Protein AF-A0AAU9EJI3-F1 (afdb_monomer_lite)

Radius of gyration: 21.66 Å; chains: 1; bounding box: 53×46×61 Å

Structure (mmCIF, N/CA/C/O backbone):
data_AF-A0AAU9EJI3-F1
#
_entry.id   AF-A0AAU9EJI3-F1
#
loop_
_atom_site.group_PDB
_atom_site.id
_atom_site.type_symbol
_atom_site.label_atom_id
_atom_site.label_alt_id
_atom_site.label_comp_id
_atom_site.label_asym_id
_atom_site.label_entity_id
_atom_site.label_seq_id
_atom_site.pdbx_PDB_ins_code
_atom_site.Cartn_x
_atom_site.Cartn_y
_atom_site.Cartn_z
_atom_site.occupancy
_atom_site.B_iso_or_equiv
_atom_site.auth_seq_id
_atom_site.auth_comp_id
_atom_site.auth_asym_id
_atom_site.auth_atom_id
_atom_site.pdbx_PDB_model_num
ATOM 1 N N . MET A 1 1 ? 7.974 13.570 -10.850 1.00 48.44 1 MET A N 1
ATOM 2 C CA . MET A 1 1 ? 7.654 12.633 -9.758 1.00 48.44 1 MET A CA 1
ATOM 3 C C . MET A 1 1 ? 8.125 13.220 -8.454 1.00 48.44 1 MET A C 1
ATOM 5 O O . MET A 1 1 ? 9.286 13.602 -8.342 1.00 48.44 1 MET A O 1
ATOM 9 N N . VAL A 1 2 ? 7.186 13.318 -7.530 1.00 43.88 2 VAL A N 1
ATOM 10 C CA . VAL A 1 2 ? 7.337 13.862 -6.188 1.00 43.88 2 VAL A CA 1
ATOM 11 C C . VAL A 1 2 ? 7.782 12.756 -5.226 1.00 43.88 2 VAL A C 1
ATOM 13 O O . VAL A 1 2 ? 7.200 11.675 -5.227 1.00 43.88 2 VAL A O 1
ATOM 16 N N . ASP A 1 3 ? 8.784 13.021 -4.388 1.00 51.22 3 ASP A N 1
ATOM 17 C CA . ASP A 1 3 ? 9.096 12.172 -3.235 1.00 51.22 3 ASP A CA 1
ATOM 18 C C . ASP A 1 3 ? 8.279 12.654 -2.029 1.00 51.22 3 ASP A C 1
ATOM 20 O O . ASP A 1 3 ? 8.664 13.591 -1.336 1.00 51.22 3 ASP A O 1
ATOM 24 N N . TYR A 1 4 ? 7.126 12.029 -1.778 1.00 44.72 4 TYR A N 1
ATOM 25 C CA . TYR A 1 4 ? 6.253 12.406 -0.658 1.00 44.72 4 TYR A CA 1
ATOM 26 C C . TYR A 1 4 ? 6.860 12.098 0.720 1.00 44.72 4 TYR A C 1
ATOM 28 O O . TYR A 1 4 ? 6.296 12.509 1.733 1.00 44.72 4 TYR A O 1
ATOM 36 N N . SER A 1 5 ? 7.983 11.374 0.781 1.00 44.72 5 SER A N 1
ATOM 37 C CA . SER A 1 5 ? 8.722 11.143 2.024 1.00 44.72 5 SER A CA 1
ATOM 38 C C . SER A 1 5 ? 9.761 12.232 2.315 1.00 44.72 5 SER A C 1
ATOM 40 O O . SER A 1 5 ? 10.228 12.330 3.451 1.00 44.72 5 SER A O 1
ATOM 42 N N . ASP A 1 6 ? 10.078 13.082 1.330 1.00 52.75 6 ASP A N 1
ATOM 43 C CA . ASP A 1 6 ? 10.973 14.224 1.496 1.00 52.75 6 ASP A CA 1
ATOM 44 C C . ASP A 1 6 ? 10.316 15.284 2.405 1.00 52.75 6 ASP A C 1
ATOM 46 O O . ASP A 1 6 ? 9.239 15.799 2.089 1.00 52.75 6 ASP A O 1
ATOM 50 N N . PRO A 1 7 ? 10.935 15.650 3.543 1.00 51.25 7 PRO A N 1
ATOM 51 C CA . PRO A 1 7 ? 10.383 16.652 4.446 1.00 51.25 7 PRO A CA 1
ATOM 52 C C . PRO A 1 7 ? 10.334 18.069 3.869 1.00 51.25 7 PRO A C 1
ATOM 54 O O . PRO A 1 7 ? 9.623 18.911 4.417 1.00 51.25 7 PRO A O 1
ATOM 57 N N . SER A 1 8 ? 11.055 18.337 2.778 1.00 51.62 8 SER A N 1
ATOM 58 C CA . SER A 1 8 ? 11.004 19.608 2.053 1.00 51.62 8 SER A CA 1
ATOM 59 C C . SER A 1 8 ? 9.858 19.688 1.039 1.00 51.62 8 SER A C 1
ATOM 61 O O . SER A 1 8 ? 9.579 20.771 0.519 1.00 51.62 8 SER A O 1
ATOM 63 N N . PHE A 1 9 ? 9.173 18.573 0.766 1.00 46.47 9 PHE A N 1
ATOM 64 C CA . PHE A 1 9 ? 8.092 18.547 -0.204 1.00 46.47 9 PHE A CA 1
ATOM 65 C C . PHE A 1 9 ? 6.839 19.259 0.332 1.00 46.47 9 PHE A C 1
ATOM 67 O O . PHE A 1 9 ? 6.176 18.786 1.260 1.00 46.47 9 PHE A O 1
ATOM 74 N N . SER A 1 10 ? 6.486 20.391 -0.283 1.00 47.34 10 SER A N 1
ATOM 75 C CA . SER A 1 10 ? 5.190 21.043 -0.103 1.00 47.34 10 SER A CA 1
ATOM 76 C C . SER A 1 10 ? 4.224 20.535 -1.166 1.00 47.34 10 SER A C 1
ATOM 78 O O . SER A 1 10 ? 4.523 20.568 -2.357 1.00 47.34 10 SER A O 1
ATOM 80 N N . VAL A 1 11 ? 3.056 20.043 -0.751 1.00 47.16 11 VAL A N 1
ATOM 81 C CA . VAL A 1 11 ? 2.042 19.606 -1.712 1.00 47.16 11 VAL A CA 1
ATOM 82 C C . VAL A 1 11 ? 1.375 20.856 -2.297 1.00 47.16 11 VAL A C 1
ATOM 84 O O . VAL A 1 11 ? 0.726 21.580 -1.539 1.00 47.16 11 VAL A O 1
ATOM 87 N N . PRO A 1 12 ? 1.478 21.141 -3.610 1.00 45.78 12 PRO A N 1
ATOM 88 C CA . PRO A 1 12 ? 0.739 22.229 -4.237 1.00 45.78 12 PRO A CA 1
ATOM 89 C C . PRO A 1 12 ? -0.677 21.732 -4.532 1.00 45.78 12 PRO A C 1
ATOM 91 O O . PRO A 1 12 ? -1.114 21.649 -5.676 1.00 45.78 12 PRO A O 1
ATOM 94 N N . LEU A 1 13 ? -1.389 21.317 -3.491 1.00 47.94 13 LEU A N 1
ATOM 95 C CA . LEU A 1 13 ? -2.809 21.068 -3.603 1.00 47.94 13 LEU A CA 1
ATOM 96 C C . LEU A 1 13 ? -3.481 22.425 -3.447 1.00 47.94 13 LEU A C 1
ATOM 98 O O . LEU A 1 13 ? -3.330 23.079 -2.419 1.00 47.94 13 LEU A O 1
ATOM 102 N N . ALA A 1 14 ? -4.243 22.845 -4.453 1.00 44.41 14 ALA A N 1
ATOM 103 C CA . ALA A 1 14 ? -5.209 23.937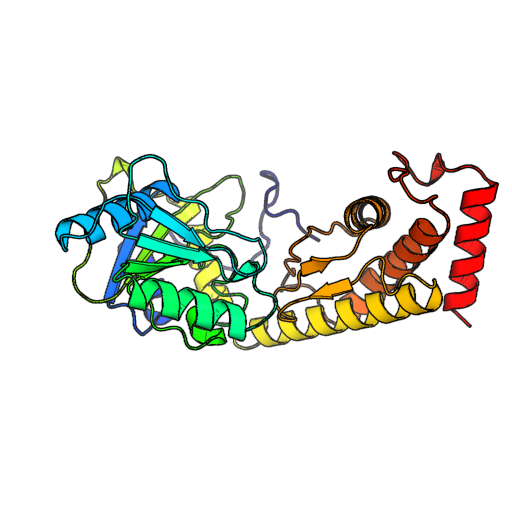 -4.336 1.00 44.41 14 ALA A CA 1
ATOM 104 C C . ALA A 1 14 ? -6.384 23.530 -3.414 1.00 44.41 14 ALA A C 1
ATOM 106 O O . ALA A 1 14 ? -7.551 23.728 -3.735 1.00 44.41 14 ALA A O 1
ATOM 107 N N . VAL A 1 15 ? -6.070 22.885 -2.292 1.00 50.88 15 VAL A N 1
ATOM 108 C CA . VAL A 1 15 ? -6.993 22.378 -1.290 1.00 50.88 15 VAL A CA 1
ATOM 109 C C . VAL A 1 15 ? -6.753 23.229 -0.059 1.00 50.88 15 VAL A C 1
ATOM 111 O O . VAL A 1 15 ? -5.650 23.255 0.487 1.00 50.88 15 VAL A O 1
ATOM 114 N N . ALA A 1 16 ? -7.775 23.973 0.351 1.00 53.06 16 ALA A N 1
ATOM 115 C CA . ALA A 1 16 ? -7.736 24.669 1.622 1.00 53.06 16 ALA A CA 1
ATOM 116 C C . ALA A 1 16 ? -7.624 23.616 2.731 1.00 53.06 16 ALA A C 1
ATOM 118 O O . ALA A 1 16 ? -8.508 22.778 2.903 1.00 53.06 16 ALA A O 1
ATOM 119 N N . VAL A 1 17 ? -6.501 23.625 3.445 1.00 57.34 17 VAL A N 1
ATOM 120 C CA . VAL A 1 17 ? -6.293 22.740 4.587 1.00 57.34 17 VAL A CA 1
ATOM 121 C C . VAL A 1 17 ? -6.966 23.386 5.791 1.00 57.34 17 VAL A C 1
ATOM 123 O O . VAL A 1 17 ? -6.583 24.475 6.216 1.00 57.34 17 VAL A O 1
ATOM 126 N N . HIS A 1 18 ? -8.000 22.732 6.311 1.00 64.44 18 HIS A N 1
ATOM 127 C CA . HIS A 1 18 ? -8.723 23.194 7.489 1.00 64.44 18 HIS A CA 1
ATOM 128 C C . HIS A 1 18 ? -8.375 22.318 8.694 1.00 64.44 18 HIS A C 1
ATOM 130 O O . HIS A 1 18 ? -8.307 21.092 8.539 1.00 64.44 18 HIS A O 1
ATOM 136 N N . PRO A 1 19 ? -8.205 22.909 9.894 1.00 69.56 19 PRO A N 1
ATOM 137 C CA . PRO A 1 19 ? -8.028 22.143 11.117 1.00 69.56 19 PRO A CA 1
ATOM 138 C C . PRO A 1 19 ? -9.118 21.083 11.220 1.00 69.56 19 PRO A C 1
ATOM 140 O O . PRO A 1 19 ? -10.304 21.398 11.276 1.00 69.56 19 PRO A O 1
ATOM 143 N N . THR A 1 20 ? -8.705 19.820 11.204 1.00 82.00 20 THR A N 1
ATOM 144 C CA . THR A 1 20 ? -9.632 18.691 11.251 1.00 82.00 20 THR A CA 1
ATOM 145 C C . THR A 1 20 ? -9.531 18.058 12.629 1.00 82.00 20 THR A C 1
ATOM 147 O O . THR A 1 20 ? -8.488 17.507 13.001 1.00 82.00 20 THR A O 1
ATOM 150 N N . ASP A 1 21 ? -10.586 18.171 13.434 1.00 89.12 21 ASP A N 1
ATOM 151 C CA . ASP A 1 21 ? -10.658 17.452 14.704 1.00 89.12 21 ASP A CA 1
ATOM 152 C C . ASP A 1 21 ? -10.791 15.926 14.475 1.00 89.12 21 ASP A C 1
ATOM 154 O O . ASP A 1 21 ? -11.126 15.482 13.371 1.00 89.12 21 ASP A O 1
ATOM 158 N N . PRO A 1 22 ? -10.472 15.082 15.475 1.00 90.69 22 PRO A N 1
ATOM 159 C CA . PRO A 1 22 ? -10.543 13.632 15.308 1.00 90.69 22 PRO A CA 1
ATOM 160 C C . PRO A 1 22 ? -11.940 13.103 14.943 1.00 90.69 22 PRO A C 1
ATOM 162 O O . PRO A 1 22 ? -12.028 12.098 14.240 1.00 90.69 22 PRO A O 1
ATOM 165 N N . ALA A 1 23 ? -13.016 13.752 15.398 1.00 92.25 23 ALA A N 1
ATOM 166 C CA . ALA A 1 23 ? -14.381 13.310 15.129 1.00 92.25 23 ALA A CA 1
ATOM 167 C C . ALA A 1 23 ? -14.764 13.571 13.666 1.00 92.25 23 ALA A C 1
ATOM 169 O O . ALA A 1 23 ? -15.238 12.660 12.990 1.00 92.25 23 ALA A O 1
ATOM 170 N N . ALA A 1 24 ? -14.452 14.757 13.141 1.00 92.50 24 ALA A N 1
ATOM 171 C CA . ALA A 1 24 ? -14.644 15.088 11.732 1.00 92.50 24 ALA A CA 1
ATOM 172 C C . ALA A 1 24 ? -13.849 14.142 10.812 1.00 92.50 24 ALA A C 1
ATOM 174 O O . ALA A 1 24 ? -14.383 13.622 9.830 1.00 92.50 24 ALA A O 1
ATOM 175 N N . LEU A 1 25 ? -12.590 13.840 11.161 1.00 94.00 25 LEU A N 1
ATOM 176 C CA . LEU A 1 25 ? -11.776 12.887 10.398 1.00 94.00 25 LEU A CA 1
ATOM 177 C C . LEU A 1 25 ? -12.375 11.469 10.424 1.00 94.00 25 LEU A C 1
ATOM 179 O O . LEU A 1 25 ? -12.377 10.774 9.405 1.00 94.00 25 LEU A O 1
ATOM 183 N N . ALA A 1 26 ? -12.900 11.042 11.575 1.00 95.44 26 ALA A N 1
ATOM 184 C CA . ALA A 1 26 ? -13.594 9.767 11.712 1.00 95.44 26 ALA A CA 1
ATOM 185 C C . ALA A 1 26 ? -14.859 9.701 10.842 1.00 95.44 26 ALA A C 1
ATOM 187 O O . ALA A 1 26 ? -15.060 8.708 10.143 1.00 95.44 26 ALA A O 1
ATOM 188 N N . GLU A 1 27 ? -15.681 10.752 10.829 1.00 94.25 27 GLU A N 1
ATOM 189 C CA . GLU A 1 27 ? -16.872 10.832 9.976 1.00 94.25 27 GLU A CA 1
ATOM 190 C C . GLU A 1 27 ? -16.517 10.784 8.486 1.00 94.25 27 GLU A C 1
ATOM 192 O O . GLU A 1 27 ? -17.146 10.050 7.719 1.00 94.25 27 GLU A O 1
ATOM 197 N N . HIS A 1 28 ? -15.470 11.502 8.066 1.00 92.12 28 HIS A N 1
ATOM 198 C CA . HIS A 1 28 ? -14.972 11.443 6.689 1.00 92.12 28 HIS A CA 1
ATOM 199 C C . HIS A 1 28 ? -14.588 10.013 6.294 1.00 92.12 28 HIS A C 1
ATOM 201 O O . HIS A 1 28 ? -14.956 9.552 5.211 1.00 92.12 28 HIS A O 1
ATOM 207 N N . PHE A 1 29 ? -13.900 9.289 7.182 1.00 95.00 29 PHE A N 1
ATOM 208 C CA . PHE A 1 29 ? -13.533 7.897 6.943 1.00 95.00 29 PHE A CA 1
ATOM 209 C C . PHE A 1 29 ? -14.763 6.980 6.852 1.00 95.00 29 PHE A C 1
ATOM 211 O O . PHE A 1 29 ? -14.858 6.178 5.923 1.00 95.00 29 PHE A O 1
ATOM 218 N N . LEU A 1 30 ? -15.728 7.114 7.769 1.00 95.06 30 LEU A N 1
ATOM 219 C CA . LEU A 1 30 ? -16.964 6.314 7.780 1.00 95.06 30 LEU A CA 1
ATOM 220 C C . LEU A 1 30 ? -17.807 6.509 6.514 1.00 95.06 30 LEU A C 1
ATOM 222 O O . LEU A 1 30 ? -18.400 5.553 6.016 1.00 95.06 30 LEU A O 1
ATOM 226 N N . ASN A 1 31 ? -17.818 7.720 5.954 1.00 92.19 31 ASN A N 1
ATOM 227 C CA . ASN A 1 31 ? -18.506 8.006 4.695 1.00 92.19 31 ASN A CA 1
ATOM 228 C C . ASN A 1 31 ? -17.898 7.258 3.493 1.00 92.19 31 ASN A C 1
ATOM 230 O O . ASN A 1 31 ? -18.603 7.006 2.516 1.00 92.19 31 ASN A O 1
ATOM 234 N N . LEU A 1 32 ? -16.612 6.894 3.554 1.00 90.19 32 LEU A N 1
ATOM 235 C CA . LEU A 1 32 ? -15.930 6.102 2.523 1.00 90.19 32 LEU A CA 1
ATOM 236 C C . LEU A 1 32 ? -15.991 4.592 2.814 1.00 90.19 32 LEU A C 1
ATOM 238 O O . LEU A 1 32 ? -16.283 3.805 1.913 1.00 90.19 32 LEU A O 1
ATOM 242 N N . TRP A 1 33 ? -15.774 4.178 4.066 1.00 92.94 33 TRP A N 1
ATOM 243 C CA . TRP A 1 33 ? -15.918 2.791 4.533 1.00 92.94 33 TRP A CA 1
ATOM 244 C C . TRP A 1 33 ? -17.308 2.558 5.135 1.00 92.94 33 TRP A C 1
ATOM 246 O O . TRP A 1 33 ? -17.458 2.315 6.329 1.00 92.94 33 TRP A O 1
ATOM 256 N N . THR A 1 34 ? -18.334 2.581 4.283 1.00 91.81 34 THR A N 1
ATOM 257 C CA . THR A 1 34 ? -19.762 2.604 4.669 1.00 91.81 34 THR A CA 1
ATOM 258 C C . THR A 1 34 ? -20.249 1.428 5.528 1.00 91.81 34 THR A C 1
ATOM 260 O O . THR A 1 34 ? -21.331 1.487 6.115 1.00 91.81 34 THR A O 1
ATOM 263 N N . TRP A 1 35 ? -19.479 0.342 5.613 1.00 94.62 35 TRP A N 1
ATOM 264 C CA . TRP A 1 35 ? -19.788 -0.805 6.467 1.00 94.62 35 TRP A CA 1
ATOM 265 C C . TRP A 1 35 ? -19.276 -0.645 7.907 1.00 94.62 35 TRP A C 1
ATOM 267 O O . TRP A 1 35 ? -19.821 -1.284 8.816 1.00 94.62 35 TRP A O 1
ATOM 277 N N . ALA A 1 36 ? -18.249 0.181 8.125 1.00 96.12 36 ALA A N 1
ATOM 278 C CA . ALA A 1 36 ? -17.705 0.453 9.447 1.00 96.12 36 ALA A CA 1
ATOM 279 C C . ALA A 1 36 ? -18.695 1.293 10.268 1.00 96.12 36 ALA A C 1
ATOM 281 O O . ALA A 1 36 ? -19.511 2.044 9.737 1.00 96.12 36 ALA A O 1
ATOM 282 N N . ARG A 1 37 ? -18.659 1.124 11.589 1.00 97.19 37 ARG A N 1
ATOM 283 C CA . ARG A 1 37 ? -19.586 1.761 12.541 1.00 97.19 37 ARG A CA 1
ATOM 284 C C . ARG A 1 37 ? -18.884 2.615 13.580 1.00 97.19 37 ARG A C 1
ATOM 286 O O . ARG A 1 37 ? -19.525 3.437 14.222 1.00 97.19 37 ARG A O 1
ATOM 293 N N . TRP A 1 38 ? -17.584 2.422 13.738 1.00 97.62 38 TRP A N 1
ATOM 294 C CA . TRP A 1 38 ? -16.748 3.176 14.653 1.00 97.62 38 TRP A CA 1
ATOM 295 C C . TRP A 1 38 ? -15.355 3.350 14.056 1.00 97.62 38 TRP A C 1
ATOM 297 O O . TRP A 1 38 ? -14.928 2.575 13.197 1.00 97.62 38 TRP A O 1
ATOM 307 N N . VAL A 1 39 ? -14.649 4.365 14.549 1.00 98.12 39 VAL A N 1
ATOM 308 C CA . VAL A 1 39 ? -13.277 4.706 14.172 1.00 98.12 39 VAL A CA 1
ATOM 309 C C . VAL A 1 39 ? -12.494 5.068 15.434 1.00 98.12 39 VAL A C 1
ATOM 311 O O . VAL A 1 39 ? -13.015 5.726 16.335 1.00 98.12 39 VAL A O 1
ATOM 314 N N . ARG A 1 40 ? -11.233 4.644 15.505 1.00 97.75 40 ARG A N 1
ATOM 315 C CA . ARG A 1 40 ? -10.256 5.053 16.518 1.00 97.75 40 ARG A CA 1
ATOM 316 C C . ARG A 1 40 ? -8.993 5.532 15.835 1.00 97.75 40 ARG A C 1
ATOM 318 O O . ARG A 1 40 ? -8.427 4.814 15.015 1.00 97.75 40 ARG A O 1
ATOM 325 N N . ILE A 1 41 ? -8.557 6.735 16.184 1.00 97.69 41 ILE A N 1
ATOM 326 C CA . ILE A 1 41 ? -7.454 7.417 15.511 1.00 97.69 41 ILE A CA 1
ATOM 327 C C . ILE A 1 41 ? -6.304 7.586 16.493 1.00 97.69 41 ILE A C 1
ATOM 329 O O . ILE A 1 41 ? -6.459 8.15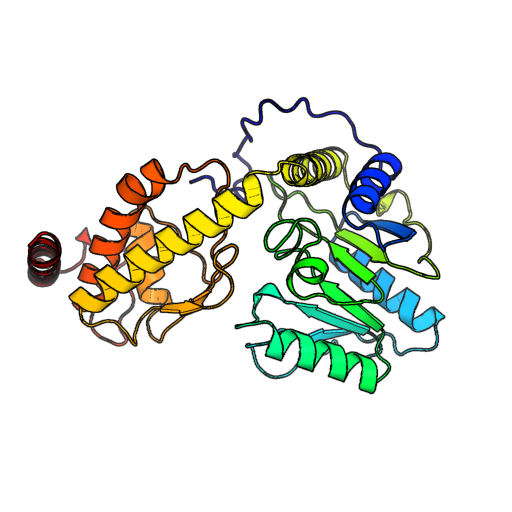9 17.565 1.00 97.69 41 ILE A O 1
ATOM 333 N N . TYR A 1 42 ? -5.134 7.104 16.106 1.00 97.88 42 TYR A N 1
ATOM 334 C CA . TYR A 1 42 ? -3.934 7.084 16.919 1.00 97.88 42 TYR A CA 1
ATOM 335 C C . TYR A 1 42 ? -2.798 7.838 16.226 1.00 97.88 42 TYR A C 1
ATOM 337 O O . TYR A 1 42 ? -2.697 7.870 15.000 1.00 97.88 42 TYR A O 1
ATOM 345 N N . ALA A 1 43 ? -1.892 8.404 17.016 1.00 96.62 43 ALA A N 1
ATOM 346 C CA . ALA A 1 43 ? -0.714 9.119 16.545 1.00 96.62 43 ALA A CA 1
ATOM 347 C C . ALA A 1 43 ? 0.248 8.214 15.767 1.00 96.62 43 ALA A C 1
ATOM 349 O O . ALA A 1 43 ? 0.983 8.684 14.900 1.00 96.62 43 ALA A O 1
ATOM 350 N N . LYS A 1 44 ? 0.278 6.915 16.093 1.00 96.19 44 LYS A N 1
ATOM 351 C CA . LYS A 1 44 ? 1.198 5.951 15.484 1.00 96.19 44 LYS A CA 1
ATOM 352 C C . LYS A 1 44 ? 0.465 4.689 15.014 1.00 96.19 44 LYS A C 1
ATOM 354 O O . LYS A 1 44 ? -0.306 4.128 15.794 1.00 96.19 44 LYS A O 1
ATOM 359 N N . PRO A 1 45 ? 0.785 4.150 13.822 1.00 96.12 45 PRO A N 1
ATOM 360 C CA . PRO A 1 45 ? 0.182 2.913 13.312 1.00 96.12 45 PRO A CA 1
ATOM 361 C C . PRO A 1 45 ? 0.228 1.714 14.279 1.00 96.12 45 PRO A C 1
ATOM 363 O O . PRO A 1 45 ? -0.801 1.061 14.461 1.00 96.12 45 PRO A O 1
ATOM 366 N N . PRO A 1 46 ? 1.333 1.448 15.013 1.00 96.12 46 PRO A N 1
ATOM 367 C CA . PRO A 1 46 ? 1.364 0.350 15.982 1.00 96.12 46 PRO A CA 1
ATOM 368 C C . PRO A 1 46 ? 0.333 0.465 17.115 1.00 96.12 46 PRO A C 1
ATOM 370 O O . PRO A 1 46 ? -0.064 -0.548 17.684 1.00 96.12 46 PRO A O 1
ATOM 373 N N . GLN A 1 47 ? -0.130 1.673 17.458 1.00 97.44 47 GLN A N 1
ATOM 374 C CA . GLN A 1 47 ? -1.165 1.854 18.482 1.00 97.44 47 GLN A CA 1
ATOM 375 C C . GLN A 1 47 ? -2.533 1.358 17.996 1.00 97.44 47 GLN A C 1
ATOM 377 O O . GLN A 1 47 ? -3.263 0.761 18.785 1.00 97.44 47 GLN A O 1
ATOM 382 N N . ALA A 1 48 ? -2.841 1.522 16.706 1.00 97.38 48 ALA A N 1
ATOM 383 C CA . ALA A 1 48 ? -4.045 0.967 16.090 1.00 97.38 48 ALA A CA 1
ATOM 384 C C . ALA A 1 48 ? -4.005 -0.573 16.057 1.00 97.38 48 ALA A C 1
ATOM 386 O O . ALA A 1 48 ? -4.991 -1.229 16.392 1.00 97.38 48 ALA A O 1
ATOM 387 N N . VAL A 1 49 ? -2.838 -1.166 15.771 1.00 96.56 49 VAL A N 1
ATOM 388 C CA . VAL A 1 49 ? -2.634 -2.627 15.854 1.00 96.56 49 VAL A CA 1
ATOM 389 C C . VAL A 1 49 ? -2.812 -3.133 17.291 1.00 96.56 49 VAL A C 1
ATOM 391 O O . VAL A 1 49 ? -3.489 -4.134 17.528 1.00 96.56 49 VAL A O 1
ATOM 394 N N . LEU A 1 50 ? -2.257 -2.423 18.280 1.00 96.00 50 LEU A N 1
ATOM 395 C CA . LEU A 1 50 ? -2.453 -2.749 19.697 1.00 96.00 50 LEU A CA 1
ATOM 396 C C . LEU A 1 50 ? -3.921 -2.628 20.123 1.00 96.00 50 LEU A C 1
ATOM 398 O O . LEU A 1 50 ? -4.376 -3.414 20.953 1.00 96.00 50 LEU A O 1
ATOM 402 N N . ALA A 1 51 ? -4.668 -1.673 19.568 1.00 97.31 51 ALA A N 1
ATOM 403 C CA . ALA A 1 51 ? -6.099 -1.550 19.813 1.00 97.31 51 ALA A CA 1
ATOM 404 C C . ALA A 1 51 ? -6.877 -2.753 19.261 1.00 97.31 51 ALA A C 1
ATOM 406 O O . ALA A 1 51 ? -7.713 -3.295 19.980 1.00 97.31 51 ALA A O 1
ATOM 407 N N . ALA A 1 52 ? -6.540 -3.237 18.060 1.00 97.00 52 ALA A N 1
ATOM 408 C CA . ALA A 1 52 ? -7.126 -4.457 17.501 1.00 97.00 52 ALA A CA 1
ATOM 409 C C . ALA A 1 52 ? -6.812 -5.692 18.365 1.00 97.00 52 ALA A C 1
ATOM 411 O O . ALA A 1 52 ? -7.708 -6.460 18.703 1.00 97.00 52 ALA A O 1
ATOM 412 N N . SER A 1 53 ? -5.560 -5.839 18.813 1.00 95.88 53 SER A N 1
ATOM 413 C CA . SER A 1 53 ? -5.144 -6.902 19.744 1.00 95.88 53 SER A CA 1
ATOM 414 C C . SER A 1 53 ? -5.928 -6.869 21.065 1.00 95.88 53 SER A C 1
ATOM 416 O O . SER A 1 53 ? -6.377 -7.905 21.561 1.00 95.88 53 SER A O 1
ATOM 418 N N . ARG A 1 54 ? -6.138 -5.678 21.640 1.00 95.69 54 ARG A N 1
ATOM 419 C CA . ARG A 1 54 ? -6.927 -5.503 22.871 1.00 95.69 54 ARG A CA 1
ATOM 420 C C . ARG A 1 54 ? -8.409 -5.791 22.656 1.00 95.69 54 ARG A C 1
ATOM 422 O O . ARG A 1 54 ? -9.014 -6.404 23.530 1.00 95.69 54 ARG A O 1
ATOM 429 N N . LEU A 1 55 ? -8.970 -5.384 21.517 1.00 96.44 55 LEU A N 1
ATOM 430 C CA . LEU A 1 55 ? -10.355 -5.673 21.151 1.00 96.44 55 LEU A CA 1
ATOM 431 C C . LEU A 1 55 ? -10.579 -7.183 20.998 1.00 96.44 55 LEU A C 1
ATOM 433 O O . LEU A 1 55 ? -11.493 -7.728 21.609 1.00 96.44 55 LEU A O 1
ATOM 437 N N . ALA A 1 56 ? -9.689 -7.879 20.288 1.00 95.44 56 ALA A N 1
ATOM 438 C CA . ALA A 1 56 ? -9.731 -9.335 20.176 1.00 95.44 56 ALA A CA 1
ATOM 439 C C . ALA A 1 56 ? -9.657 -10.019 21.554 1.00 95.44 56 ALA A C 1
ATOM 441 O O . ALA A 1 56 ? -10.419 -10.943 21.832 1.00 95.44 56 ALA A O 1
ATOM 442 N N . ALA A 1 57 ? -8.804 -9.520 22.455 1.00 95.00 57 ALA A N 1
ATOM 443 C CA . ALA A 1 57 ? -8.713 -10.032 23.821 1.00 95.00 57 ALA A CA 1
ATOM 444 C C . ALA A 1 57 ? -9.978 -9.803 24.654 1.00 95.00 57 ALA A C 1
ATOM 446 O O . ALA A 1 57 ? -10.368 -10.686 25.415 1.00 95.00 57 ALA A O 1
ATOM 447 N N . ALA A 1 58 ? -10.631 -8.648 24.506 1.00 95.25 58 ALA A N 1
ATOM 448 C CA . ALA A 1 58 ? -11.921 -8.379 25.144 1.00 95.25 58 ALA A CA 1
ATOM 449 C C . ALA A 1 58 ? -13.015 -9.345 24.650 1.00 95.25 58 ALA A C 1
ATOM 451 O O . ALA A 1 58 ? -13.904 -9.708 25.412 1.00 95.25 58 ALA A O 1
ATOM 452 N N . GLN A 1 59 ? -12.886 -9.838 23.416 1.00 94.44 59 GLN A N 1
ATOM 453 C CA . GLN A 1 59 ? -13.745 -10.864 22.816 1.00 94.44 59 GLN A CA 1
ATOM 454 C C . GLN A 1 59 ? -13.296 -12.306 23.136 1.00 94.44 59 GLN A C 1
ATOM 456 O O . GLN A 1 59 ? -13.758 -13.257 22.506 1.00 94.44 59 GLN A O 1
ATOM 461 N N . GLY A 1 60 ? -12.370 -12.492 24.083 1.00 94.88 60 GLY A N 1
ATOM 462 C CA . GLY A 1 60 ? -11.890 -13.810 24.510 1.00 94.88 60 GLY A CA 1
ATOM 463 C C . GLY A 1 60 ? -10.885 -14.477 23.564 1.00 94.88 60 GLY A C 1
ATOM 464 O O . GLY A 1 60 ? -10.566 -15.651 23.752 1.00 94.88 60 GLY A O 1
ATOM 465 N N . LYS A 1 61 ? -10.366 -13.763 22.558 1.00 95.00 61 LYS A N 1
ATOM 466 C CA . LYS A 1 61 ? -9.337 -14.274 21.639 1.00 95.00 61 LYS A CA 1
ATOM 467 C C . LYS A 1 61 ? -7.923 -14.024 22.191 1.00 95.00 61 LYS A C 1
ATOM 469 O O . LYS A 1 61 ? -7.719 -13.121 23.006 1.00 95.00 61 LYS A O 1
ATOM 474 N N . PRO A 1 62 ? -6.901 -14.774 21.744 1.00 94.62 62 PRO A N 1
ATOM 475 C CA . PRO A 1 62 ? -5.514 -14.456 22.069 1.00 94.62 62 PRO A CA 1
ATOM 476 C C . PRO A 1 62 ? -5.086 -13.054 21.600 1.00 94.62 62 PRO A C 1
ATOM 478 O O . PRO A 1 62 ? -5.598 -12.513 20.624 1.00 94.62 62 PRO A O 1
ATOM 481 N N . LYS A 1 63 ? -4.092 -12.466 22.274 1.00 91.75 63 LYS A N 1
ATOM 482 C CA . LYS A 1 63 ? -3.581 -11.116 21.956 1.00 91.75 63 LYS A CA 1
ATOM 483 C C . LYS A 1 63 ? -2.601 -11.085 20.784 1.00 91.75 63 LYS A C 1
ATOM 485 O O . LYS A 1 63 ? -2.350 -10.008 20.242 1.00 91.75 63 LYS A O 1
ATOM 490 N N . ALA A 1 64 ? -1.998 -12.221 20.437 1.00 93.62 64 ALA A N 1
ATOM 491 C CA . ALA A 1 64 ? -0.961 -12.270 19.417 1.00 93.62 64 ALA A CA 1
ATOM 492 C C . ALA A 1 64 ? -1.536 -11.945 18.029 1.00 93.62 64 ALA A C 1
ATOM 494 O O . ALA A 1 64 ? -2.643 -12.360 17.677 1.00 93.62 64 ALA A O 1
ATOM 495 N N . VAL A 1 65 ? -0.762 -11.183 17.257 1.00 94.50 65 VAL A N 1
ATOM 496 C CA . VAL A 1 65 ? -1.102 -10.752 15.899 1.00 94.50 65 VAL A CA 1
ATOM 497 C C . VAL A 1 65 ? -0.294 -11.575 14.904 1.00 94.50 65 VAL A C 1
ATOM 499 O O . VAL A 1 65 ? 0.928 -11.671 15.044 1.00 94.50 65 VAL A O 1
ATOM 502 N N . SER A 1 66 ? -0.968 -12.132 13.901 1.00 93.94 66 SER A N 1
ATOM 503 C CA . SER A 1 66 ? -0.354 -12.773 12.742 1.00 93.94 66 SER A CA 1
ATOM 504 C C . SER A 1 66 ? -0.474 -11.866 11.523 1.00 93.94 66 SER A C 1
ATOM 506 O O . SER A 1 66 ? -1.580 -11.500 11.133 1.00 93.94 66 SER A O 1
ATOM 508 N N . TRP A 1 67 ? 0.659 -11.486 10.941 1.00 93.12 67 TRP A N 1
ATOM 509 C CA . TRP A 1 67 ? 0.727 -10.722 9.701 1.00 93.12 67 TRP A CA 1
ATOM 510 C C . TRP A 1 67 ? 0.711 -11.681 8.517 1.00 93.12 67 TRP A C 1
ATOM 512 O O . TRP A 1 67 ? 1.604 -12.517 8.367 1.00 93.12 67 TRP A O 1
ATOM 522 N N . MET A 1 68 ? -0.309 -11.551 7.679 1.00 91.31 68 MET A N 1
ATOM 523 C CA . MET A 1 68 ? -0.537 -12.389 6.510 1.00 91.31 68 MET A CA 1
ATOM 524 C C . MET A 1 68 ? -0.368 -11.526 5.266 1.00 91.31 68 MET A C 1
ATOM 526 O O . MET A 1 68 ? -1.174 -10.634 5.021 1.00 91.31 68 MET A O 1
ATOM 530 N N . ALA A 1 69 ? 0.681 -11.775 4.491 1.00 87.06 69 ALA A N 1
ATOM 531 C CA . ALA A 1 69 ? 0.906 -11.133 3.202 1.00 87.06 69 ALA A CA 1
ATOM 532 C C . ALA A 1 69 ? 0.810 -12.217 2.115 1.00 87.06 69 ALA A C 1
ATOM 534 O O . ALA A 1 69 ? 1.735 -13.023 1.972 1.00 87.06 69 ALA A O 1
ATOM 535 N N . PRO A 1 70 ? -0.323 -12.304 1.390 1.00 81.44 70 PRO A N 1
ATOM 536 C CA . PRO A 1 70 ? -0.456 -13.222 0.267 1.00 81.44 70 PRO A CA 1
ATOM 537 C C . PRO A 1 70 ? 0.669 -12.970 -0.746 1.00 81.44 70 PRO A C 1
ATOM 539 O O . PRO A 1 70 ? 1.066 -11.825 -0.952 1.00 81.44 70 PRO A O 1
ATOM 542 N N . GLY A 1 71 ? 1.232 -14.036 -1.310 1.00 75.31 71 GLY A N 1
ATOM 543 C CA . GLY A 1 71 ? 2.364 -13.958 -2.237 1.00 75.31 71 GLY A CA 1
ATOM 544 C C . GLY A 1 71 ? 3.766 -13.913 -1.606 1.00 75.31 71 GLY A C 1
ATOM 545 O O . GLY A 1 71 ? 4.743 -14.038 -2.342 1.00 75.31 71 GLY A O 1
ATOM 546 N N . THR A 1 72 ? 3.924 -13.784 -0.276 1.00 72.19 72 THR A N 1
ATOM 547 C CA . THR A 1 72 ? 5.262 -13.672 0.369 1.00 72.19 72 THR A CA 1
ATOM 548 C C . THR A 1 72 ? 5.658 -14.846 1.273 1.00 72.19 72 THR A C 1
ATOM 550 O O . THR A 1 72 ? 6.644 -14.753 2.004 1.00 72.19 72 THR A O 1
ATOM 553 N N . GLY A 1 73 ? 4.917 -15.956 1.241 1.00 71.06 73 GLY A N 1
ATOM 554 C CA . GLY A 1 73 ? 5.200 -17.154 2.042 1.00 71.06 73 GLY A CA 1
ATOM 555 C C . GLY A 1 73 ? 4.417 -17.225 3.358 1.00 71.06 73 GLY A C 1
ATOM 556 O O . GLY A 1 73 ? 3.289 -16.748 3.447 1.00 71.06 73 GLY A O 1
ATOM 557 N N . HIS A 1 74 ? 4.979 -17.892 4.372 1.00 73.44 74 HIS A N 1
ATOM 558 C CA . HIS A 1 74 ? 4.269 -18.166 5.627 1.00 73.44 74 HIS A CA 1
ATOM 559 C C . HIS A 1 74 ? 3.970 -16.893 6.444 1.00 73.44 74 HIS A C 1
ATOM 561 O O . HIS A 1 74 ? 4.815 -15.996 6.494 1.00 73.44 74 HIS A O 1
ATOM 567 N N . PRO A 1 75 ? 2.818 -16.831 7.148 1.00 77.44 75 PRO A N 1
ATOM 568 C CA . PRO A 1 75 ? 2.478 -15.703 8.009 1.00 77.44 75 PRO A CA 1
ATOM 569 C C . PRO A 1 75 ? 3.541 -15.413 9.073 1.00 77.44 75 PRO A C 1
ATOM 571 O O . PRO A 1 75 ? 4.051 -16.323 9.733 1.00 77.44 75 PRO A O 1
ATOM 574 N N . LEU A 1 76 ? 3.817 -14.128 9.302 1.00 77.44 76 LEU A N 1
ATOM 575 C CA . LEU A 1 76 ? 4.720 -13.675 10.354 1.00 77.44 76 LEU A CA 1
ATOM 576 C C . LEU A 1 76 ? 3.925 -13.403 11.632 1.00 77.44 76 LEU A C 1
ATOM 578 O O . LEU A 1 76 ? 3.190 -12.421 11.732 1.00 77.44 76 LEU A O 1
ATOM 582 N N . SER A 1 77 ? 4.085 -14.259 12.636 1.00 77.00 77 SER A N 1
ATOM 583 C CA . SER A 1 77 ? 3.388 -14.102 13.917 1.00 77.00 77 SER A CA 1
ATOM 584 C C . SER A 1 77 ? 4.228 -13.331 14.932 1.00 77.00 77 SER A C 1
ATOM 586 O O . SER A 1 77 ? 5.437 -13.529 15.039 1.00 77.00 77 SER A O 1
ATOM 588 N N . SER A 1 78 ? 3.577 -12.452 15.695 1.00 72.06 78 SER A N 1
ATOM 589 C CA . SER A 1 78 ? 4.212 -11.741 16.809 1.00 72.06 78 SER A CA 1
ATOM 590 C C . SER A 1 78 ? 4.704 -12.741 17.868 1.00 72.06 78 SER A C 1
ATOM 592 O O . SER A 1 78 ? 4.037 -13.756 18.089 1.00 72.06 78 SER A O 1
ATOM 594 N N . PRO A 1 79 ? 5.819 -12.469 18.572 1.00 60.53 79 PRO A N 1
ATOM 595 C CA . PRO A 1 79 ? 6.255 -13.305 19.689 1.00 60.53 79 PRO A CA 1
ATOM 596 C C . PRO A 1 79 ? 5.144 -13.423 20.748 1.00 60.53 79 PRO A C 1
ATOM 598 O O . PRO A 1 79 ? 4.564 -12.406 21.128 1.00 60.53 79 PRO A O 1
ATOM 601 N N . GLY A 1 80 ? 4.856 -14.634 21.247 1.00 57.19 80 GLY A N 1
ATOM 602 C CA . GLY A 1 80 ? 3.943 -14.813 22.391 1.00 57.19 80 GLY A CA 1
ATOM 603 C C . GLY A 1 80 ? 2.714 -15.720 22.219 1.00 57.19 80 GLY A C 1
ATOM 604 O O . GLY A 1 80 ? 1.782 -15.587 23.007 1.00 57.19 80 GLY A O 1
ATOM 605 N N . GLY A 1 81 ? 2.698 -16.657 21.264 1.00 71.38 81 GLY A N 1
ATOM 606 C CA . GLY A 1 81 ? 1.726 -17.766 21.237 1.00 71.38 81 GLY A CA 1
ATOM 607 C C . GLY A 1 81 ? 0.761 -17.763 20.047 1.00 71.38 81 GLY A C 1
ATOM 608 O O . GLY A 1 81 ? 1.016 -17.120 19.033 1.00 71.38 81 GLY A O 1
ATOM 609 N N . VAL A 1 82 ? -0.329 -18.531 20.166 1.00 87.94 82 VAL A N 1
ATOM 610 C CA . VAL A 1 82 ? -1.369 -18.693 19.130 1.00 87.94 82 VAL A CA 1
ATOM 611 C C . VAL A 1 82 ? -2.002 -17.329 18.813 1.00 87.94 82 VAL A C 1
ATOM 613 O O . VAL A 1 82 ? -2.383 -16.628 19.754 1.00 87.94 82 VAL A O 1
ATOM 616 N N . PRO A 1 83 ? -2.114 -16.918 17.536 1.00 93.12 83 PRO A N 1
ATOM 617 C CA . PRO A 1 83 ? -2.703 -15.632 17.184 1.00 93.12 83 PRO A CA 1
ATOM 618 C C . PRO A 1 83 ? -4.202 -15.591 17.496 1.00 93.12 83 PRO A C 1
ATOM 620 O O . PRO A 1 83 ? -4.889 -16.606 17.434 1.00 93.12 83 PRO A O 1
ATOM 623 N N . GLY A 1 84 ? -4.711 -14.403 17.823 1.00 95.62 84 GLY A N 1
ATOM 624 C CA . GLY A 1 84 ? -6.151 -14.114 17.859 1.00 95.62 84 GLY A CA 1
ATOM 625 C C . GLY A 1 84 ? -6.568 -13.030 16.867 1.00 95.62 84 GLY A C 1
ATOM 626 O O . GLY A 1 84 ? -7.762 -12.817 16.667 1.00 95.62 84 GLY A O 1
ATOM 627 N N . VAL A 1 85 ? -5.596 -12.382 16.219 1.00 97.00 85 VAL A N 1
ATOM 628 C CA . VAL A 1 85 ? -5.802 -11.379 15.169 1.00 97.00 85 VAL A CA 1
ATOM 629 C C . VAL A 1 85 ? -5.000 -11.779 13.937 1.00 97.00 85 VAL A C 1
ATOM 631 O O . VAL A 1 85 ? -3.800 -12.036 14.039 1.00 97.00 85 VAL A O 1
ATOM 634 N N . ALA A 1 86 ? -5.653 -11.788 12.782 1.00 96.75 86 ALA A N 1
ATOM 635 C CA . ALA A 1 86 ? -5.016 -11.864 11.477 1.00 96.75 86 ALA A CA 1
ATOM 636 C C . ALA A 1 86 ? -5.013 -10.466 10.855 1.00 96.75 86 ALA A C 1
ATOM 638 O O . ALA A 1 86 ? -6.081 -9.902 10.628 1.00 96.75 86 ALA A O 1
ATOM 639 N N . VAL A 1 87 ? -3.834 -9.908 10.586 1.00 96.94 87 VAL A N 1
ATOM 640 C CA . VAL A 1 87 ? -3.690 -8.666 9.819 1.00 96.94 87 VAL A CA 1
ATOM 641 C C . VAL A 1 87 ? -3.316 -9.027 8.388 1.00 96.94 87 VAL A C 1
ATOM 643 O O . VAL A 1 87 ? -2.197 -9.468 8.126 1.00 96.94 87 VAL A O 1
ATOM 646 N N . LEU A 1 88 ? -4.270 -8.869 7.475 1.00 96.56 88 LEU A N 1
ATOM 647 C CA . LEU A 1 88 ? -4.157 -9.239 6.070 1.00 96.56 88 LEU A CA 1
ATOM 648 C C . LEU A 1 88 ? -3.666 -8.054 5.229 1.00 96.56 88 LEU A C 1
ATOM 650 O O . LEU A 1 88 ? -4.365 -7.050 5.088 1.00 96.56 88 LEU A O 1
ATOM 654 N N . ARG A 1 89 ? -2.480 -8.198 4.637 1.00 94.44 89 ARG A N 1
ATOM 655 C CA . ARG A 1 89 ? -1.833 -7.229 3.746 1.00 94.44 89 ARG A CA 1
ATOM 656 C C . ARG A 1 89 ? -2.051 -7.589 2.285 1.00 94.44 89 ARG A C 1
ATOM 658 O O . ARG A 1 89 ? -1.332 -8.410 1.726 1.00 94.44 89 ARG A O 1
ATOM 665 N N . CYS A 1 90 ? -3.044 -6.969 1.662 1.00 93.75 90 CYS A N 1
ATOM 666 C CA . CYS A 1 90 ? -3.456 -7.319 0.301 1.00 93.75 90 CYS A CA 1
ATOM 667 C C . CYS A 1 90 ? -2.563 -6.716 -0.798 1.00 93.75 90 CYS A C 1
ATOM 669 O O . CYS A 1 90 ? -2.718 -7.074 -1.961 1.00 93.75 90 CYS A O 1
ATOM 671 N N . ASP A 1 91 ? -1.637 -5.816 -0.455 1.00 90.25 91 ASP A N 1
ATOM 672 C CA . ASP A 1 91 ? -0.743 -5.138 -1.403 1.00 90.25 91 ASP A CA 1
ATOM 673 C C . ASP A 1 91 ? 0.319 -6.059 -2.029 1.00 90.25 91 ASP A C 1
ATOM 675 O O . ASP A 1 91 ? 0.928 -5.701 -3.033 1.00 90.25 91 ASP A O 1
ATOM 679 N N . TRP A 1 92 ? 0.519 -7.252 -1.467 1.00 83.62 92 TRP A N 1
ATOM 680 C CA . TRP A 1 92 ? 1.458 -8.253 -1.985 1.00 83.62 92 TRP A CA 1
ATOM 681 C C . TRP A 1 92 ? 0.804 -9.345 -2.833 1.00 83.62 92 TRP A C 1
ATOM 683 O O . TRP A 1 92 ? 1.512 -10.101 -3.501 1.00 83.62 92 TRP A O 1
ATOM 693 N N . ALA A 1 93 ? -0.528 -9.404 -2.846 1.00 85.44 93 ALA A N 1
ATOM 694 C CA . ALA A 1 93 ? -1.257 -10.454 -3.533 1.00 85.44 93 ALA A CA 1
ATOM 695 C C . ALA A 1 93 ? -1.120 -10.332 -5.056 1.00 85.44 93 ALA A C 1
ATOM 697 O O . ALA A 1 93 ? -1.336 -9.262 -5.629 1.00 85.44 93 ALA A O 1
ATOM 698 N N . ALA A 1 94 ? -0.830 -11.450 -5.727 1.00 81.25 94 ALA A N 1
ATOM 699 C CA . ALA A 1 94 ? -0.816 -11.499 -7.190 1.00 81.25 94 ALA A CA 1
ATOM 700 C C . ALA A 1 94 ? -2.227 -11.348 -7.794 1.00 81.25 94 ALA A C 1
ATOM 702 O O . ALA A 1 94 ? -2.375 -10.891 -8.928 1.00 81.25 94 ALA A O 1
ATOM 703 N N . GLY A 1 95 ? -3.265 -11.703 -7.031 1.00 86.62 95 GLY A N 1
ATOM 704 C CA .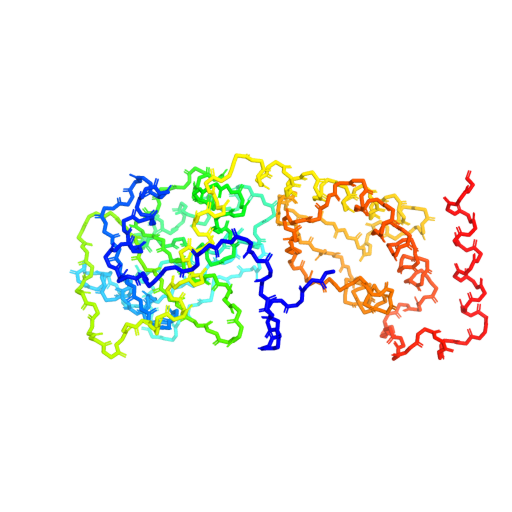 GLY A 1 95 ? -4.661 -11.619 -7.442 1.00 86.62 95 GLY A CA 1
ATOM 705 C C . GLY A 1 95 ? -5.641 -11.949 -6.308 1.00 86.62 95 GLY A C 1
ATOM 706 O O . GLY A 1 95 ? -5.219 -12.218 -5.181 1.00 86.62 95 GLY A O 1
ATOM 707 N N . PRO A 1 96 ? -6.956 -11.940 -6.593 1.00 91.62 96 PRO A N 1
ATOM 708 C CA . PRO A 1 96 ? -8.003 -12.092 -5.580 1.00 91.62 96 PRO A CA 1
ATOM 709 C C . PRO A 1 96 ? -8.020 -13.468 -4.899 1.00 91.62 96 PRO A C 1
ATOM 711 O O . PRO A 1 96 ? -8.347 -13.547 -3.719 1.00 91.62 96 PRO A O 1
ATOM 714 N N . GLU A 1 97 ? -7.633 -14.537 -5.601 1.00 91.62 97 GLU A N 1
ATOM 715 C CA . GLU A 1 97 ? -7.698 -15.913 -5.085 1.00 91.62 97 GLU A CA 1
ATOM 716 C C . GLU A 1 97 ? -6.889 -16.094 -3.793 1.00 91.62 97 GLU A C 1
ATOM 718 O O . GLU A 1 97 ? -7.408 -16.590 -2.792 1.00 91.62 97 GLU A O 1
ATOM 723 N N . GLU A 1 98 ? -5.639 -15.623 -3.767 1.00 89.06 98 GLU A N 1
ATOM 724 C CA . GLU A 1 98 ? -4.791 -15.737 -2.578 1.00 89.06 98 GLU A CA 1
ATOM 725 C C . GLU A 1 98 ? -5.306 -14.874 -1.417 1.00 89.06 98 GLU A C 1
ATOM 727 O O . GLU A 1 98 ? -5.192 -15.260 -0.248 1.00 89.06 98 GLU A O 1
ATOM 732 N N . VAL A 1 99 ? -5.900 -13.715 -1.721 1.00 93.94 99 VAL A N 1
ATOM 733 C CA . VAL A 1 99 ? -6.524 -12.843 -0.717 1.00 93.94 99 VAL A CA 1
ATOM 734 C C . VAL A 1 99 ? -7.712 -13.556 -0.074 1.00 93.94 99 VAL A C 1
ATOM 736 O O . VAL A 1 99 ? -7.807 -13.613 1.155 1.00 93.94 99 VAL A O 1
ATOM 739 N N . HIS A 1 100 ? -8.595 -14.143 -0.887 1.00 95.25 100 HIS A N 1
ATOM 740 C CA . HIS A 1 100 ? -9.761 -14.894 -0.416 1.00 95.25 100 HIS A CA 1
ATOM 741 C C . HIS A 1 100 ? -9.367 -16.131 0.380 1.00 95.25 100 HIS A C 1
ATOM 743 O O . HIS A 1 100 ? -9.968 -16.394 1.423 1.00 95.25 100 HIS A O 1
ATOM 749 N N . PHE A 1 101 ? -8.338 -16.853 -0.065 1.00 92.81 101 PHE A N 1
ATOM 750 C CA . PHE A 1 101 ? -7.804 -18.005 0.652 1.00 92.81 101 PHE A CA 1
ATOM 751 C C . PHE A 1 101 ? -7.342 -17.621 2.066 1.00 92.81 101 PHE A C 1
ATOM 753 O O . PHE A 1 101 ? -7.798 -18.214 3.043 1.00 92.81 101 PHE A O 1
ATOM 760 N N . ASN A 1 102 ? -6.505 -16.584 2.198 1.00 93.12 102 ASN A N 1
ATOM 761 C CA . ASN A 1 102 ? -6.000 -16.144 3.503 1.00 93.12 102 ASN A CA 1
ATOM 762 C C . ASN A 1 102 ? -7.116 -15.592 4.407 1.00 93.12 102 ASN A C 1
ATOM 764 O O . ASN A 1 102 ? -7.142 -15.889 5.602 1.00 93.12 102 ASN A O 1
ATOM 768 N N . ALA A 1 103 ? -8.064 -14.832 3.847 1.00 95.12 103 ALA A N 1
ATOM 769 C CA . ALA A 1 103 ? -9.221 -14.341 4.595 1.00 95.12 103 ALA A CA 1
ATOM 770 C C . ALA A 1 103 ? -10.093 -15.496 5.126 1.00 95.12 103 ALA A C 1
ATOM 772 O O . ALA A 1 103 ? -10.491 -15.485 6.292 1.00 95.12 103 ALA A O 1
ATOM 773 N N . THR A 1 104 ? -10.339 -16.515 4.296 1.00 94.94 104 THR A N 1
ATOM 774 C CA . THR A 1 104 ? -11.100 -17.717 4.675 1.00 94.94 104 THR A CA 1
ATOM 775 C C . THR A 1 104 ? -10.371 -18.517 5.751 1.00 94.94 104 THR A C 1
ATOM 777 O O . THR A 1 104 ? -10.984 -18.964 6.719 1.00 94.94 104 THR A O 1
ATOM 780 N N . GLU A 1 105 ? -9.053 -18.669 5.627 1.00 92.25 105 GLU A N 1
ATOM 781 C CA . GLU A 1 105 ? -8.254 -19.409 6.600 1.00 92.25 105 GLU A CA 1
ATOM 782 C C . GLU A 1 105 ? -8.221 -18.706 7.965 1.00 92.25 105 GLU A C 1
ATOM 784 O O . GLU A 1 105 ? -8.379 -19.358 8.999 1.00 92.25 105 GLU A O 1
ATOM 789 N N . ALA A 1 106 ? -8.128 -17.372 7.987 1.00 93.88 106 ALA A N 1
ATOM 790 C CA . ALA A 1 106 ? -8.249 -16.593 9.217 1.00 93.88 106 ALA A CA 1
ATOM 791 C C . ALA A 1 106 ? -9.612 -16.805 9.904 1.00 93.88 106 ALA A C 1
ATOM 793 O O . ALA A 1 106 ? -9.667 -17.031 11.116 1.00 93.88 106 ALA A O 1
ATOM 794 N N . GLN A 1 107 ? -10.704 -16.802 9.131 1.00 93.56 107 GLN A N 1
ATOM 795 C CA . GLN A 1 107 ? -12.051 -17.075 9.644 1.00 93.56 107 GLN A CA 1
ATOM 796 C C . GLN A 1 107 ? -12.180 -18.505 10.184 1.00 93.56 107 GLN A C 1
ATOM 798 O O . GLN A 1 107 ? -12.712 -18.702 11.277 1.00 93.56 107 GLN A O 1
ATOM 803 N N . ARG A 1 108 ? -11.646 -19.502 9.466 1.00 93.88 108 ARG A N 1
ATOM 804 C CA . ARG A 1 108 ? -11.659 -20.916 9.875 1.00 93.88 108 ARG A CA 1
ATOM 805 C C . ARG A 1 108 ? -10.912 -21.145 11.190 1.00 93.88 108 ARG A C 1
ATOM 807 O O . ARG A 1 108 ? -11.318 -21.982 11.991 1.00 93.88 108 ARG A O 1
ATOM 814 N N . GLN A 1 109 ? -9.840 -20.392 11.421 1.00 93.38 109 GLN A N 1
ATOM 815 C CA . GLN A 1 109 ? -9.074 -20.404 12.669 1.00 93.38 109 GLN A CA 1
ATOM 816 C C . GLN A 1 109 ? -9.730 -19.582 13.795 1.00 93.38 109 GLN A C 1
ATOM 818 O O . GLN A 1 109 ? -9.217 -19.551 14.913 1.00 93.38 109 GLN A O 1
ATOM 823 N N . GLY A 1 110 ? -10.859 -18.916 13.531 1.00 95.19 110 GLY A N 1
ATOM 824 C CA . GLY A 1 110 ? -11.556 -18.083 14.508 1.00 95.19 110 GLY A CA 1
ATOM 825 C C . GLY A 1 110 ? -10.802 -16.800 14.868 1.00 95.19 110 GLY A C 1
ATOM 826 O O . GLY A 1 110 ? -11.038 -16.237 15.942 1.00 95.19 110 GLY A O 1
ATOM 827 N N . LEU A 1 111 ? -9.899 -16.328 14.006 1.00 96.00 111 LEU A N 1
ATOM 828 C CA . LEU A 1 111 ? -9.151 -15.088 14.209 1.00 96.00 111 LEU A CA 1
ATOM 829 C C . LEU A 1 111 ? -10.039 -13.876 13.917 1.00 96.00 111 LEU A C 1
ATOM 831 O O . LEU A 1 111 ? -10.912 -13.932 13.056 1.00 96.00 111 LEU A O 1
ATOM 835 N N . MET A 1 112 ? -9.798 -12.768 14.617 1.00 97.12 112 MET A N 1
ATOM 836 C CA . MET A 1 112 ? -10.324 -11.470 14.196 1.00 97.12 112 MET A CA 1
ATOM 837 C C . MET A 1 112 ? -9.607 -11.055 12.906 1.00 97.12 112 MET A C 1
ATOM 839 O O . MET A 1 112 ? -8.380 -10.915 12.912 1.00 97.12 112 MET A O 1
ATOM 843 N N . LEU A 1 113 ? -10.352 -10.861 11.818 1.00 97.75 113 LEU A N 1
ATOM 844 C CA . LEU A 1 113 ? -9.790 -10.460 10.530 1.00 97.75 113 LEU A CA 1
ATOM 845 C C . LEU A 1 113 ? -9.697 -8.934 10.454 1.00 97.75 113 LEU A C 1
ATOM 847 O O . LEU A 1 113 ? -10.712 -8.236 10.401 1.00 97.75 113 LEU A O 1
ATOM 851 N N . VAL A 1 114 ? -8.469 -8.426 10.406 1.00 98.12 114 VAL A N 1
ATOM 852 C CA . VAL A 1 114 ? -8.153 -7.019 10.164 1.00 98.12 114 VAL A CA 1
ATOM 853 C C . VAL A 1 114 ? -7.512 -6.902 8.788 1.00 98.12 114 VAL A C 1
ATOM 855 O O . VAL A 1 114 ? -6.503 -7.550 8.532 1.00 98.12 114 VAL A O 1
ATOM 858 N N . VAL A 1 115 ? -8.057 -6.079 7.896 1.00 98.19 115 VAL A N 1
ATOM 859 C CA . VAL A 1 115 ? -7.398 -5.792 6.609 1.00 98.19 115 VAL A CA 1
ATOM 860 C C . VAL A 1 115 ? -6.546 -4.535 6.753 1.00 98.19 115 VAL A C 1
ATOM 862 O O . VAL A 1 115 ? -7.024 -3.502 7.220 1.00 98.19 115 VAL A O 1
ATOM 865 N N . ASP A 1 116 ? -5.272 -4.632 6.384 1.00 97.69 116 ASP A N 1
ATOM 866 C CA . ASP A 1 116 ? -4.353 -3.498 6.357 1.00 97.69 116 ASP A CA 1
ATOM 867 C C . ASP A 1 116 ? -4.512 -2.726 5.041 1.00 97.69 116 ASP A C 1
ATOM 869 O O . ASP A 1 116 ? -4.076 -3.159 3.976 1.00 97.69 116 ASP A O 1
ATOM 873 N N . GLU A 1 117 ? -5.155 -1.568 5.140 1.00 97.00 117 GLU A N 1
ATOM 874 C CA . GLU A 1 117 ? -5.434 -0.622 4.064 1.00 97.00 117 GLU A CA 1
ATOM 875 C C . GLU A 1 117 ? -4.408 0.522 4.004 1.00 97.00 117 GLU A C 1
ATOM 877 O O . GLU A 1 117 ? -4.628 1.516 3.312 1.00 97.00 117 GLU A O 1
ATOM 882 N N . SER A 1 118 ? -3.271 0.422 4.703 1.00 94.88 118 SER A N 1
ATOM 883 C CA . SER A 1 118 ? -2.232 1.468 4.702 1.00 94.88 118 SER A CA 1
ATOM 884 C C . SER A 1 118 ? -1.739 1.797 3.288 1.00 94.88 118 SER A C 1
ATOM 886 O O . SER A 1 118 ? -1.558 2.966 2.926 1.00 94.88 118 SER A O 1
ATOM 888 N N . THR A 1 119 ? -1.592 0.762 2.459 1.00 92.44 119 THR A N 1
ATOM 889 C CA . THR A 1 119 ? -1.143 0.887 1.069 1.00 92.44 119 THR A CA 1
ATOM 890 C C . THR A 1 119 ? -2.285 0.738 0.070 1.00 92.44 119 THR A C 1
ATOM 892 O O . THR A 1 119 ? -2.385 1.537 -0.857 1.00 92.44 119 THR A O 1
ATOM 895 N N . THR A 1 120 ? -3.171 -0.241 0.257 1.00 93.62 120 THR A N 1
ATOM 896 C CA . THR A 1 120 ? -4.274 -0.526 -0.677 1.00 93.62 120 THR A CA 1
ATOM 897 C C . THR A 1 120 ? -5.437 0.453 -0.560 1.00 93.62 120 THR A C 1
ATOM 899 O O . THR A 1 120 ? -6.140 0.692 -1.548 1.00 93.62 120 THR A O 1
ATOM 902 N N . GLY A 1 121 ? -5.627 1.045 0.622 1.00 92.06 121 GLY A N 1
ATOM 903 C CA . GLY A 1 121 ? -6.729 1.944 0.930 1.00 92.06 121 GLY A CA 1
ATOM 904 C C . GLY A 1 121 ? -6.708 3.161 0.029 1.00 92.06 121 GLY A C 1
ATOM 905 O O . GLY A 1 121 ? -5.662 3.792 -0.131 1.00 92.06 121 GLY A O 1
ATOM 906 N N . LEU A 1 122 ? -7.869 3.486 -0.542 1.00 87.69 122 LEU A N 1
ATOM 907 C CA . LEU A 1 122 ? -8.072 4.558 -1.519 1.00 87.69 122 LEU A CA 1
ATOM 908 C C . LEU A 1 122 ? -7.385 4.341 -2.882 1.00 87.69 122 LEU A C 1
ATOM 910 O O . LEU A 1 122 ? -7.635 5.134 -3.783 1.00 87.69 122 LEU A O 1
ATOM 914 N N . ARG A 1 123 ? -6.556 3.298 -3.063 1.00 88.06 123 ARG A N 1
ATOM 915 C CA . ARG A 1 123 ? -5.806 3.031 -4.309 1.00 88.06 123 ARG A CA 1
ATOM 916 C C . ARG A 1 123 ? -6.462 1.949 -5.161 1.00 88.06 123 ARG A C 1
ATOM 918 O O . ARG A 1 123 ? -6.828 2.218 -6.297 1.00 88.06 123 ARG A O 1
ATOM 925 N N . LEU A 1 124 ? -6.643 0.745 -4.606 1.00 89.69 124 LEU A N 1
ATOM 926 C CA . LEU A 1 124 ? -7.231 -0.379 -5.354 1.00 89.69 124 LEU A CA 1
ATOM 927 C C . LEU A 1 124 ? -8.703 -0.129 -5.702 1.00 89.69 124 LEU A C 1
ATOM 929 O O . LEU A 1 124 ? -9.175 -0.479 -6.776 1.00 89.69 124 LEU A O 1
ATOM 933 N N . ALA A 1 125 ? -9.417 0.491 -4.770 1.00 89.94 125 ALA A N 1
ATOM 934 C CA . ALA A 1 125 ? -10.765 1.013 -4.917 1.00 89.94 125 ALA A CA 1
ATOM 935 C C . ALA A 1 125 ? -10.969 2.102 -3.854 1.00 89.94 125 ALA A C 1
ATOM 937 O O . ALA A 1 125 ? -10.136 2.265 -2.953 1.00 89.94 125 ALA A O 1
ATOM 938 N N . ARG A 1 126 ? -12.098 2.822 -3.901 1.00 89.06 126 ARG A N 1
ATOM 939 C CA . ARG A 1 126 ? -12.450 3.817 -2.868 1.00 89.06 126 ARG A CA 1
ATOM 940 C C . ARG A 1 126 ? -12.406 3.228 -1.457 1.00 89.06 126 ARG A C 1
ATOM 942 O O . ARG A 1 126 ? -11.779 3.804 -0.583 1.00 89.06 126 ARG A O 1
ATOM 949 N N . GLY A 1 127 ? -12.990 2.044 -1.270 1.00 90.94 127 GLY A N 1
ATOM 950 C CA . GLY A 1 127 ? -12.931 1.282 -0.015 1.00 90.94 127 GLY A CA 1
ATOM 951 C C . GLY A 1 127 ? -11.727 0.340 0.097 1.00 90.94 127 GLY A C 1
ATOM 952 O O . GLY A 1 127 ? -11.803 -0.644 0.829 1.00 90.94 127 GLY A O 1
ATOM 953 N N . GLY A 1 128 ? -10.659 0.585 -0.670 1.00 92.81 128 GLY A N 1
ATOM 954 C CA . GLY A 1 128 ? -9.420 -0.186 -0.622 1.00 92.81 128 GLY A CA 1
ATOM 955 C C . GLY A 1 128 ? -9.533 -1.628 -1.121 1.00 92.81 128 GLY A C 1
ATOM 956 O O . GLY A 1 128 ? -10.379 -1.952 -1.959 1.00 92.81 128 GLY A O 1
ATOM 957 N N . ALA A 1 129 ? -8.668 -2.496 -0.599 1.00 95.12 129 ALA A N 1
ATOM 958 C CA . ALA A 1 129 ? -8.672 -3.928 -0.887 1.00 95.12 129 ALA A CA 1
ATOM 959 C C . ALA A 1 129 ? -9.990 -4.599 -0.482 1.00 95.12 129 ALA A C 1
ATOM 961 O O . ALA A 1 129 ? -10.452 -5.506 -1.173 1.00 95.12 129 ALA A O 1
ATOM 962 N N . CYS A 1 130 ? -10.629 -4.130 0.596 1.00 95.88 130 CYS A N 1
ATOM 963 C CA . CYS A 1 130 ? -11.924 -4.651 1.025 1.00 95.88 130 CYS A CA 1
ATOM 964 C C . CYS A 1 130 ? -12.976 -4.519 -0.076 1.00 95.88 130 CYS A C 1
ATOM 966 O O . CYS A 1 130 ? -13.673 -5.485 -0.376 1.00 95.88 130 CYS A O 1
ATOM 968 N N . ALA A 1 131 ? -13.065 -3.345 -0.705 1.00 94.19 131 ALA A N 1
ATOM 969 C CA . ALA A 1 131 ? -13.990 -3.118 -1.809 1.00 94.19 131 ALA A CA 1
ATOM 970 C C . ALA A 1 131 ? -13.536 -3.822 -3.098 1.00 94.19 131 ALA A C 1
ATOM 972 O O . ALA A 1 131 ? -14.356 -4.461 -3.752 1.00 94.19 131 ALA A O 1
ATOM 973 N N . ALA A 1 132 ? -12.244 -3.748 -3.439 1.00 93.50 132 ALA A N 1
ATOM 974 C CA . ALA A 1 132 ? -11.705 -4.331 -4.671 1.00 93.50 132 ALA A CA 1
ATOM 975 C C . ALA A 1 132 ? -11.847 -5.862 -4.726 1.00 93.50 132 ALA A C 1
ATOM 977 O O . ALA A 1 132 ? -12.106 -6.425 -5.787 1.00 93.50 132 ALA A O 1
ATOM 978 N N . TYR A 1 133 ? -11.709 -6.532 -3.580 1.00 94.75 133 TYR A N 1
ATOM 979 C CA . TYR A 1 133 ? -11.776 -7.990 -3.478 1.00 94.75 133 TYR A CA 1
ATOM 980 C C . TYR A 1 133 ? -13.042 -8.496 -2.773 1.00 94.75 133 TYR A C 1
ATOM 982 O O . TYR A 1 133 ? -13.176 -9.695 -2.563 1.00 94.75 133 TYR A O 1
ATOM 990 N N . GLY A 1 134 ? -13.984 -7.629 -2.395 1.00 95.25 134 GLY A N 1
ATOM 991 C CA . GLY A 1 134 ? -15.231 -8.041 -1.734 1.00 95.25 134 GLY A CA 1
ATOM 992 C C . GLY A 1 134 ? -15.035 -8.679 -0.351 1.00 95.25 134 GLY A C 1
ATOM 993 O O . GLY A 1 134 ? -15.798 -9.564 0.037 1.00 95.25 134 GLY A O 1
ATOM 994 N N . LEU A 1 135 ? -14.010 -8.259 0.396 1.00 96.00 135 LEU A N 1
ATOM 995 C CA . LEU A 1 135 ? -13.720 -8.791 1.729 1.00 96.00 135 LEU A CA 1
ATOM 996 C C . LEU A 1 135 ? -14.710 -8.261 2.768 1.00 96.00 135 LEU A C 1
ATOM 998 O O . LEU A 1 135 ? -15.181 -7.128 2.693 1.00 96.00 135 LEU A O 1
ATOM 1002 N N . GLN A 1 136 ? -14.970 -9.077 3.788 1.00 94.69 136 GLN A N 1
ATOM 1003 C CA . GLN A 1 136 ? -15.852 -8.744 4.909 1.00 94.69 136 GLN A CA 1
ATOM 1004 C C . GLN A 1 136 ? -15.094 -8.835 6.241 1.00 94.69 136 GLN A C 1
ATOM 1006 O O . GLN A 1 136 ? -15.397 -9.726 7.042 1.00 94.69 136 GLN A O 1
ATOM 1011 N N . PRO A 1 137 ? -14.093 -7.969 6.485 1.00 96.94 137 PRO A N 1
ATOM 1012 C CA . PRO A 1 137 ? -13.294 -8.034 7.702 1.00 96.94 137 PRO A CA 1
ATOM 1013 C C . PRO A 1 137 ? -14.069 -7.555 8.933 1.00 96.94 137 PRO A C 1
ATOM 1015 O O . PRO A 1 137 ? -15.116 -6.913 8.833 1.00 96.94 137 PRO A O 1
ATOM 1018 N N . ASP A 1 138 ? -13.534 -7.853 10.113 1.00 97.50 138 ASP A N 1
ATOM 1019 C CA . ASP A 1 138 ? -14.047 -7.324 11.379 1.00 97.50 138 ASP A CA 1
ATOM 1020 C C . ASP A 1 138 ? -13.628 -5.863 11.578 1.00 97.50 138 ASP A C 1
ATOM 1022 O O . ASP A 1 138 ? -14.400 -5.049 12.095 1.00 97.50 138 ASP A O 1
ATOM 1026 N N . ALA A 1 139 ? -12.417 -5.527 11.124 1.00 98.19 139 ALA A N 1
ATOM 1027 C CA . ALA A 1 139 ? -11.884 -4.175 11.133 1.00 98.19 139 ALA A CA 1
ATOM 1028 C C . ALA A 1 139 ? -10.912 -3.919 9.966 1.00 98.19 139 ALA A C 1
ATOM 1030 O O . ALA A 1 139 ? -10.426 -4.837 9.310 1.00 98.19 139 ALA A O 1
ATOM 1031 N N . VAL A 1 140 ? -10.601 -2.651 9.729 1.00 98.44 140 VAL A N 1
ATOM 1032 C CA . VAL A 1 140 ? -9.537 -2.184 8.842 1.00 98.44 140 VAL A CA 1
ATOM 1033 C C . VAL A 1 140 ? -8.551 -1.332 9.620 1.00 98.44 140 VAL A C 1
ATOM 1035 O O . VAL A 1 140 ? -8.940 -0.511 10.454 1.00 98.44 140 VAL A O 1
ATOM 1038 N N . LEU A 1 141 ? -7.272 -1.534 9.327 1.00 98.31 141 LEU A N 1
ATOM 1039 C CA . LEU A 1 141 ? -6.191 -0.638 9.711 1.00 98.31 141 LEU A CA 1
ATOM 1040 C C . LEU A 1 141 ? -5.920 0.296 8.533 1.00 98.31 141 LEU A C 1
ATOM 1042 O O . LEU A 1 141 ? -5.637 -0.175 7.441 1.00 98.31 141 LEU A O 1
ATOM 1046 N N . TRP A 1 142 ? -5.955 1.605 8.744 1.00 97.81 142 TRP A N 1
ATOM 1047 C CA . TRP A 1 142 ? -5.574 2.586 7.734 1.00 97.81 142 TRP A CA 1
ATOM 1048 C C . TRP A 1 142 ? -4.472 3.494 8.276 1.00 97.81 142 TRP A C 1
ATOM 1050 O O . TRP A 1 142 ? -4.678 4.257 9.220 1.00 97.81 142 TRP A O 1
ATOM 1060 N N . ALA A 1 143 ? -3.279 3.383 7.700 1.00 96.38 143 ALA A N 1
ATOM 1061 C CA . ALA A 1 143 ? -2.122 4.197 8.048 1.00 96.38 143 ALA A CA 1
ATOM 1062 C C . ALA A 1 143 ? -1.362 4.619 6.778 1.00 96.38 143 ALA A C 1
ATOM 1064 O O . ALA A 1 143 ? -0.303 4.065 6.474 1.00 96.38 143 ALA A O 1
ATOM 1065 N N . PRO A 1 144 ? -1.905 5.563 5.989 1.00 92.56 144 PRO A N 1
ATOM 1066 C CA . PRO A 1 144 ? -1.259 5.994 4.758 1.00 92.56 144 PRO A CA 1
ATOM 1067 C C . PRO A 1 144 ? 0.081 6.679 5.048 1.00 92.56 144 PRO A C 1
ATOM 1069 O O . PRO A 1 144 ? 0.278 7.283 6.103 1.00 92.56 144 PRO A O 1
ATOM 1072 N N . THR A 1 145 ? 0.988 6.653 4.073 1.00 88.38 145 THR A N 1
ATOM 1073 C CA . THR A 1 145 ? 2.174 7.516 4.093 1.00 88.38 145 THR A CA 1
ATOM 1074 C C . THR A 1 145 ? 1.739 8.979 4.058 1.00 88.38 145 THR A C 1
ATOM 1076 O O . THR A 1 145 ? 1.037 9.389 3.133 1.00 88.38 145 THR A O 1
ATOM 1079 N N . LEU A 1 146 ? 2.167 9.762 5.051 1.00 88.50 146 LEU A N 1
ATOM 1080 C CA . LEU A 1 146 ? 1.902 11.197 5.136 1.00 88.50 146 LEU A CA 1
ATOM 1081 C C . LEU A 1 146 ? 3.198 11.999 4.913 1.00 88.50 146 LEU A C 1
ATOM 1083 O O . LEU A 1 146 ? 4.276 11.541 5.301 1.00 88.50 146 LEU A O 1
ATOM 1087 N N . PRO A 1 147 ? 3.111 13.203 4.319 1.00 81.31 147 PRO A N 1
ATOM 1088 C CA . PRO A 1 147 ? 4.281 14.016 4.009 1.00 81.31 147 PRO A CA 1
ATOM 1089 C C . PRO A 1 147 ? 4.981 14.558 5.259 1.00 81.31 147 PRO A C 1
ATOM 1091 O O . PRO A 1 147 ? 4.359 14.815 6.294 1.00 81.31 147 PRO A O 1
ATOM 1094 N N . GLY A 1 148 ? 6.290 14.792 5.149 1.00 81.38 148 GLY A N 1
ATOM 1095 C CA . GLY A 1 148 ? 7.105 15.400 6.208 1.00 81.38 148 GLY A CA 1
ATOM 1096 C C . GLY A 1 148 ? 7.253 14.566 7.474 1.00 81.38 148 GLY A C 1
ATOM 1097 O O . GLY A 1 148 ? 7.303 15.116 8.570 1.00 81.38 148 GLY A O 1
ATOM 1098 N N . GLY A 1 149 ? 7.294 13.238 7.335 1.00 82.19 149 GLY A N 1
ATOM 1099 C CA . GLY A 1 149 ? 7.499 12.317 8.459 1.00 82.19 149 GLY A CA 1
ATOM 1100 C C . GLY A 1 149 ? 6.319 12.241 9.432 1.00 82.19 149 GLY A C 1
ATOM 1101 O O . GLY A 1 149 ? 6.453 11.686 10.523 1.00 82.19 149 GLY A O 1
ATOM 1102 N N . ARG A 1 150 ? 5.164 12.797 9.051 1.00 90.00 150 ARG A N 1
ATOM 1103 C CA . ARG A 1 150 ? 3.926 12.735 9.829 1.00 90.00 150 ARG A CA 1
ATOM 1104 C C . ARG A 1 150 ? 3.396 11.306 9.833 1.00 90.00 150 ARG A C 1
ATOM 1106 O O . ARG A 1 150 ? 3.580 10.549 8.884 1.00 90.00 150 ARG A O 1
ATOM 1113 N N . THR A 1 151 ? 2.721 10.933 10.913 1.00 94.12 151 THR A N 1
ATOM 1114 C CA . THR A 1 151 ? 2.178 9.585 11.082 1.00 94.12 151 THR A CA 1
ATOM 1115 C C . THR A 1 151 ? 0.799 9.634 11.712 1.00 94.12 151 THR A C 1
ATOM 1117 O O . THR A 1 151 ? 0.518 10.490 12.552 1.00 94.12 151 THR A O 1
ATOM 1120 N N . LEU A 1 152 ? -0.042 8.685 11.318 1.00 96.12 152 LEU A N 1
ATOM 1121 C CA . LEU A 1 152 ? -1.371 8.456 11.864 1.00 96.12 152 LEU A CA 1
ATOM 1122 C C . LEU A 1 152 ? -1.711 6.980 11.649 1.00 96.12 152 LEU A C 1
ATOM 1124 O O . LEU A 1 152 ? -1.336 6.400 10.633 1.00 96.12 152 LEU A O 1
ATOM 1128 N N . GLY A 1 153 ? -2.394 6.367 12.610 1.00 97.62 153 GLY A N 1
ATOM 1129 C CA . GLY A 1 153 ? -2.966 5.033 12.466 1.00 97.62 153 GLY A CA 1
ATOM 1130 C C . GLY A 1 153 ? -4.434 5.044 12.840 1.00 97.62 153 GLY A C 1
ATOM 1131 O O . GLY A 1 153 ? -4.780 5.471 13.935 1.00 97.62 153 GLY A O 1
ATOM 1132 N N . LEU A 1 154 ? -5.290 4.555 11.959 1.00 97.31 154 LEU A N 1
ATOM 1133 C CA . LEU A 1 154 ? -6.728 4.490 12.164 1.00 97.31 154 LEU A CA 1
ATOM 1134 C C . LEU A 1 154 ? -7.162 3.026 12.217 1.00 97.31 154 LEU A C 1
ATOM 1136 O O . LEU A 1 154 ? -6.799 2.244 11.346 1.00 97.31 154 LEU A O 1
ATOM 1140 N N . LEU A 1 155 ? -7.929 2.653 13.239 1.00 98.56 155 LEU A N 1
ATOM 1141 C CA . LEU A 1 155 ? -8.643 1.380 13.293 1.00 98.56 155 LEU A CA 1
ATOM 1142 C C . LEU A 1 155 ? -10.135 1.669 13.152 1.00 98.56 155 LEU A C 1
ATOM 1144 O O . LEU A 1 155 ? -10.685 2.431 13.945 1.00 98.56 155 LEU A O 1
ATOM 1148 N N . ALA A 1 156 ? -10.791 1.063 12.173 1.00 98.31 156 ALA A N 1
ATOM 1149 C CA . ALA A 1 156 ? -12.234 1.168 11.995 1.00 98.31 156 ALA A CA 1
ATOM 1150 C C . ALA A 1 156 ? -12.838 -0.215 11.856 1.00 98.31 156 ALA A C 1
ATOM 1152 O O . ALA A 1 156 ? -12.211 -1.104 11.293 1.00 98.31 156 ALA A O 1
ATOM 1153 N N . GLY A 1 157 ? -14.052 -0.417 12.341 1.00 97.69 157 GLY A N 1
ATOM 1154 C CA . GLY A 1 157 ? -14.659 -1.736 12.278 1.00 97.69 157 GLY A CA 1
ATOM 1155 C C . GLY A 1 157 ? -16.146 -1.722 12.547 1.00 97.69 157 GLY A C 1
ATOM 1156 O O . GLY A 1 157 ? -16.784 -0.671 12.628 1.00 97.69 157 GLY A O 1
ATOM 1157 N N . ARG A 1 158 ? -16.697 -2.925 12.660 1.00 93.06 158 ARG A N 1
ATOM 1158 C CA . ARG A 1 158 ? -18.096 -3.176 13.022 1.00 93.06 158 ARG A CA 1
ATOM 1159 C C . ARG A 1 158 ? -18.185 -3.787 14.422 1.00 93.06 158 ARG A C 1
ATOM 1161 O O . ARG A 1 158 ? -17.189 -4.247 14.969 1.00 93.06 158 ARG A O 1
ATOM 1168 N N . GLY A 1 159 ? -19.385 -3.803 14.997 1.00 92.62 159 GLY A N 1
ATOM 1169 C CA . GLY A 1 159 ? -19.612 -4.350 16.338 1.00 92.62 159 GLY A CA 1
ATOM 1170 C C . GLY A 1 159 ? -19.078 -3.440 17.444 1.00 92.62 159 GLY A C 1
ATOM 1171 O O . GLY A 1 159 ? -19.179 -2.218 17.341 1.00 92.62 159 GLY A O 1
ATOM 1172 N N . GLU A 1 160 ? -18.533 -4.037 18.504 1.00 92.81 160 GLU A N 1
ATOM 1173 C CA . GLU A 1 160 ? -17.986 -3.298 19.645 1.00 92.81 160 GLU A CA 1
ATOM 1174 C C . GLU A 1 160 ? -16.717 -2.529 19.267 1.00 92.81 160 GLU A C 1
ATOM 1176 O O . GLU A 1 160 ? -15.814 -3.059 18.619 1.00 92.81 160 GLU A O 1
ATOM 1181 N N . ALA A 1 161 ? -16.651 -1.268 19.691 1.00 95.69 161 ALA A N 1
ATOM 1182 C CA . ALA A 1 161 ? -15.494 -0.416 19.470 1.00 95.69 161 ALA A CA 1
ATOM 1183 C C . ALA A 1 161 ? -14.440 -0.617 20.575 1.00 95.69 161 ALA A C 1
ATOM 1185 O O . ALA A 1 161 ? -14.802 -0.839 21.734 1.00 95.69 161 ALA A O 1
ATOM 1186 N N . PRO A 1 162 ? -13.137 -0.447 20.279 1.00 95.12 162 PRO A N 1
ATOM 1187 C CA . PRO A 1 162 ? -12.133 -0.294 21.325 1.00 95.12 162 PRO A CA 1
ATOM 1188 C C . PRO A 1 162 ? -12.423 0.958 22.177 1.00 95.12 162 PRO A C 1
ATOM 1190 O O . PRO A 1 162 ? -13.133 1.866 21.726 1.00 95.12 162 PRO A O 1
ATOM 1193 N N . PRO A 1 163 ? -11.822 1.084 23.373 1.00 93.62 163 PRO A N 1
ATOM 1194 C CA . PRO A 1 163 ? -11.823 2.344 24.111 1.00 93.62 163 PRO A CA 1
ATOM 1195 C C . PRO A 1 163 ? -11.288 3.506 23.264 1.00 93.62 163 PRO A C 1
ATOM 1197 O O . PRO A 1 163 ? -10.426 3.305 22.400 1.00 93.62 163 PRO A O 1
ATOM 1200 N N . GLU A 1 164 ? -11.790 4.715 23.518 1.00 94.88 164 GLU A N 1
ATOM 1201 C CA . GLU A 1 164 ? -11.241 5.925 22.900 1.00 94.88 164 GLU A CA 1
ATOM 1202 C C . GLU A 1 164 ? -9.758 6.103 23.282 1.00 94.88 164 GLU A C 1
ATOM 1204 O O . GLU A 1 164 ? -9.369 5.782 24.412 1.00 94.88 164 GLU A O 1
ATOM 1209 N N . PRO A 1 165 ? -8.905 6.574 22.356 1.00 95.50 165 PRO A N 1
ATOM 1210 C CA . PRO A 1 165 ? -7.525 6.928 22.665 1.00 95.50 165 PRO A CA 1
ATOM 1211 C C . PRO A 1 165 ? -7.458 8.081 23.673 1.00 95.50 165 PRO A C 1
ATOM 1213 O O . PRO A 1 165 ? -8.274 8.999 23.649 1.00 95.50 165 PRO A O 1
ATOM 1216 N N . GLU A 1 166 ? -6.439 8.067 24.533 1.00 95.19 166 GLU A N 1
ATOM 1217 C CA . GLU A 1 166 ? -6.116 9.228 25.367 1.00 95.19 166 GLU A CA 1
ATOM 1218 C C . GLU A 1 166 ? -5.598 10.394 24.506 1.00 95.19 166 GLU A C 1
ATOM 1220 O O . GLU A 1 166 ? -4.999 10.169 23.455 1.00 95.19 166 GLU A O 1
ATOM 1225 N N . GLU A 1 167 ? -5.701 11.631 25.004 1.00 93.19 167 GLU A N 1
ATOM 1226 C CA . GLU A 1 167 ? -5.234 12.847 24.312 1.00 93.19 167 GLU A CA 1
ATOM 1227 C C . GLU A 1 167 ? -3.788 12.722 23.792 1.00 93.19 167 GLU A C 1
ATOM 1229 O O . GLU A 1 167 ? -3.489 13.010 22.638 1.00 93.19 167 GLU A O 1
ATOM 1234 N N . LYS A 1 168 ? -2.881 12.175 24.613 1.00 93.94 168 LYS A N 1
ATOM 1235 C CA . LYS A 1 168 ? -1.464 11.959 24.250 1.00 93.94 168 LYS A CA 1
ATOM 1236 C C . LYS A 1 168 ? -1.250 10.935 23.125 1.00 93.94 168 LYS A C 1
ATOM 1238 O O . LYS A 1 168 ? -0.135 10.781 22.628 1.00 93.94 168 LYS A O 1
ATOM 1243 N N . GLN A 1 169 ? -2.278 10.151 22.807 1.00 95.62 169 GLN A N 1
ATOM 1244 C CA . GLN A 1 169 ? -2.274 9.148 21.748 1.00 95.62 169 GLN A CA 1
ATOM 1245 C C . GLN A 1 169 ? -2.931 9.666 20.470 1.00 95.62 169 GLN A C 1
ATOM 1247 O O . GLN A 1 169 ? -2.931 8.927 19.491 1.00 95.62 169 GLN A O 1
ATOM 1252 N N . LEU A 1 170 ? -3.467 10.889 20.455 1.00 95.81 170 LEU A N 1
ATOM 1253 C CA . LEU A 1 170 ? -4.040 11.491 19.258 1.00 95.81 170 LEU A CA 1
ATOM 1254 C C . LEU A 1 170 ? -2.941 12.027 18.324 1.00 95.81 170 LEU A C 1
ATOM 1256 O O . LEU A 1 170 ? -1.905 12.514 18.786 1.00 95.81 170 LEU A O 1
ATOM 1260 N N . PRO A 1 171 ? -3.138 11.945 16.998 1.00 94.19 171 PRO A N 1
ATOM 1261 C CA . PRO A 1 171 ? -2.218 12.527 16.027 1.00 94.19 171 PRO A CA 1
ATOM 1262 C C . PRO A 1 171 ? -2.190 14.061 16.100 1.00 94.19 171 PRO A C 1
ATOM 1264 O O . PRO A 1 171 ? -3.203 14.725 16.355 1.00 94.19 171 PRO A O 1
ATOM 1267 N N . GLY A 1 172 ? -1.026 14.633 15.785 1.00 91.44 172 GLY A N 1
ATOM 1268 C CA . GLY A 1 172 ? -0.868 16.081 15.651 1.00 91.44 172 GLY A CA 1
ATOM 1269 C C . GLY A 1 172 ? -1.786 16.673 14.563 1.00 91.44 172 GLY A C 1
ATOM 1270 O O . GLY A 1 172 ? -2.179 15.945 13.647 1.00 91.44 172 GLY A O 1
ATOM 1271 N N . PRO A 1 173 ? -2.132 17.973 14.640 1.00 90.19 173 PRO A N 1
ATOM 1272 C CA . PRO A 1 173 ? -3.042 18.629 13.692 1.00 90.19 173 PRO A CA 1
ATOM 1273 C C . PRO A 1 173 ? -2.657 18.417 12.223 1.00 90.19 173 PRO A C 1
ATOM 1275 O O . PRO A 1 173 ? -3.473 17.953 11.435 1.00 90.19 173 PRO A O 1
ATOM 1278 N N . GLU A 1 174 ? -1.381 18.610 11.888 1.00 88.25 174 GLU A N 1
ATOM 1279 C CA . GLU A 1 174 ? -0.886 18.491 10.510 1.00 88.25 174 GLU A CA 1
ATOM 1280 C C . GLU A 1 174 ? -1.032 17.069 9.933 1.00 88.25 174 GLU A C 1
ATOM 1282 O O . GLU A 1 174 ? -1.233 16.888 8.734 1.00 88.25 174 GLU A O 1
ATOM 1287 N N . ALA A 1 175 ? -0.933 16.033 10.775 1.00 91.94 175 ALA A N 1
ATOM 1288 C CA . ALA A 1 175 ? -1.134 14.651 10.339 1.00 91.94 175 ALA A CA 1
ATOM 1289 C C . ALA A 1 175 ? -2.615 14.370 10.034 1.00 91.94 175 ALA A C 1
ATOM 1291 O O . ALA A 1 175 ? -2.923 13.656 9.081 1.00 91.94 175 ALA A O 1
ATOM 1292 N N . ARG A 1 176 ? -3.532 14.952 10.821 1.00 92.88 176 ARG A N 1
ATOM 1293 C CA . ARG A 1 176 ? -4.985 14.848 10.598 1.00 92.88 176 ARG A CA 1
ATOM 1294 C C . ARG A 1 176 ? -5.407 15.576 9.333 1.00 92.88 176 ARG A C 1
ATOM 1296 O O . ARG A 1 176 ? -6.160 15.028 8.541 1.00 92.88 176 ARG A O 1
ATOM 1303 N N . GLU A 1 177 ? -4.866 16.767 9.132 1.00 90.75 177 GLU A N 1
ATOM 1304 C CA . GLU A 1 177 ? -5.056 17.577 7.934 1.00 90.75 177 GLU A CA 1
ATOM 1305 C C . GLU A 1 177 ? -4.584 16.850 6.668 1.00 90.75 177 GLU A C 1
ATOM 1307 O O . GLU A 1 177 ? -5.346 16.712 5.712 1.00 90.75 177 GLU A O 1
ATOM 1312 N N . ALA A 1 178 ? -3.368 16.295 6.679 1.00 89.50 178 ALA A N 1
ATOM 1313 C CA . ALA A 1 178 ? -2.863 15.511 5.554 1.00 89.50 178 ALA A CA 1
ATOM 1314 C C . ALA A 1 178 ? -3.726 14.265 5.276 1.00 89.50 178 ALA A C 1
ATOM 1316 O O . ALA A 1 178 ? -3.990 13.939 4.120 1.00 89.50 178 ALA A O 1
ATOM 1317 N N . ALA A 1 179 ? -4.199 13.581 6.323 1.00 92.31 179 ALA A N 1
ATOM 1318 C CA . ALA A 1 179 ? -5.101 12.442 6.176 1.00 92.31 179 ALA A CA 1
ATOM 1319 C C . ALA A 1 179 ? -6.472 12.849 5.601 1.00 92.31 179 ALA A C 1
ATOM 1321 O O . ALA A 1 179 ? -6.986 12.154 4.727 1.00 92.31 179 ALA A O 1
ATOM 1322 N N . ALA A 1 180 ? -7.041 13.976 6.039 1.00 91.25 180 ALA A N 1
ATOM 1323 C CA . ALA A 1 180 ? -8.307 14.500 5.524 1.00 91.25 180 ALA A CA 1
ATOM 1324 C C . ALA A 1 180 ? -8.223 14.789 4.018 1.00 91.25 180 ALA A C 1
ATOM 1326 O O . ALA A 1 180 ? -9.087 14.356 3.260 1.00 91.25 180 ALA A O 1
ATOM 1327 N N . VAL A 1 181 ? -7.123 15.404 3.576 1.00 88.06 181 VAL A N 1
ATOM 1328 C CA . VAL A 1 181 ? -6.846 15.653 2.155 1.00 88.06 181 VAL A CA 1
ATOM 1329 C C . VAL A 1 181 ? -6.817 14.354 1.341 1.00 88.06 181 VAL A C 1
ATOM 1331 O O . VAL A 1 181 ? -7.371 14.308 0.245 1.00 88.06 181 VAL A O 1
ATOM 1334 N N . LEU A 1 182 ? -6.208 13.281 1.862 1.00 88.44 182 LEU A N 1
ATOM 1335 C CA . LEU A 1 182 ? -6.209 11.979 1.181 1.00 88.44 182 LEU A CA 1
ATOM 1336 C C . LEU A 1 182 ? -7.623 11.399 1.047 1.00 88.44 182 LEU A C 1
ATOM 1338 O O . LEU A 1 182 ? -7.964 10.866 -0.009 1.00 88.44 182 LEU A O 1
ATOM 1342 N N . LEU A 1 183 ? -8.450 11.517 2.091 1.00 89.81 183 LEU A N 1
ATOM 1343 C CA . LEU A 1 183 ? -9.844 11.065 2.049 1.00 89.81 183 LEU A CA 1
ATOM 1344 C C . LEU A 1 183 ? -10.664 11.883 1.044 1.00 89.81 183 LEU A C 1
ATOM 1346 O O . LEU A 1 183 ? -11.434 11.301 0.283 1.00 89.81 183 LEU A O 1
ATOM 1350 N N . ASP A 1 184 ? -10.465 13.200 0.973 1.00 85.75 184 ASP A N 1
ATOM 1351 C CA . ASP A 1 184 ? -11.150 14.054 -0.002 1.00 85.75 184 ASP A CA 1
ATOM 1352 C C . ASP A 1 184 ? -10.718 13.758 -1.440 1.00 85.75 184 ASP A C 1
ATOM 1354 O O . ASP A 1 184 ? -11.566 13.659 -2.330 1.00 85.75 184 ASP A O 1
ATOM 1358 N N . LEU A 1 185 ? -9.423 13.518 -1.675 1.00 82.75 185 LEU A N 1
ATOM 1359 C CA . LEU A 1 185 ? -8.922 13.091 -2.984 1.00 82.75 185 LEU A CA 1
ATOM 1360 C C . LEU A 1 185 ? -9.586 11.793 -3.453 1.00 82.75 185 LEU A C 1
ATOM 1362 O O . LEU A 1 185 ? -9.905 11.667 -4.633 1.00 82.75 185 LEU A O 1
ATOM 1366 N N . ALA A 1 186 ? -9.867 10.858 -2.546 1.00 82.19 186 ALA A N 1
ATOM 1367 C CA . ALA A 1 186 ? -10.540 9.610 -2.893 1.00 82.19 186 ALA A CA 1
ATOM 1368 C C . ALA A 1 186 ? -12.019 9.767 -3.288 1.00 82.19 186 ALA A C 1
ATOM 1370 O O . ALA A 1 186 ? -12.607 8.836 -3.847 1.00 82.19 186 ALA A O 1
ATOM 1371 N N . ARG A 1 187 ? -12.634 10.928 -3.017 1.00 81.62 187 ARG A N 1
ATOM 1372 C CA . ARG A 1 187 ? -14.007 11.249 -3.451 1.00 81.62 187 ARG A CA 1
ATOM 1373 C C . ARG A 1 187 ? -14.070 11.632 -4.922 1.00 81.62 187 ARG A C 1
ATOM 1375 O O . ARG A 1 187 ? -15.156 11.623 -5.498 1.00 81.62 187 ARG A O 1
ATOM 1382 N N . ARG A 1 188 ? -12.930 11.940 -5.541 1.00 82.50 188 ARG A N 1
ATOM 1383 C CA . ARG A 1 188 ? -12.852 12.129 -6.985 1.00 82.50 188 ARG A CA 1
ATOM 1384 C C . ARG A 1 188 ? -13.214 10.829 -7.703 1.00 82.50 188 ARG A C 1
ATOM 1386 O O . ARG A 1 188 ? -12.875 9.738 -7.249 1.00 82.50 188 ARG A O 1
ATOM 1393 N N . GLU A 1 189 ? -13.994 10.919 -8.773 1.00 76.62 189 GLU A N 1
ATOM 1394 C CA . GLU A 1 189 ? -14.431 9.744 -9.550 1.00 76.62 189 GLU A CA 1
ATOM 1395 C C . GLU A 1 189 ? -13.376 9.286 -10.558 1.00 76.62 189 GLU A C 1
ATOM 1397 O O . GLU A 1 189 ? -13.313 8.107 -10.891 1.00 76.62 189 GLU A O 1
ATOM 1402 N N . ASP A 1 190 ? -12.512 10.198 -10.993 1.00 82.69 190 ASP A N 1
ATOM 1403 C CA . ASP A 1 190 ? -11.513 9.964 -12.031 1.00 82.69 190 ASP A CA 1
ATOM 1404 C C . ASP A 1 190 ? -10.230 9.299 -11.514 1.00 82.69 190 ASP A C 1
ATOM 1406 O O . ASP A 1 190 ? -9.546 8.625 -12.280 1.00 82.69 190 ASP A O 1
ATOM 1410 N N . ILE A 1 191 ? -9.907 9.438 -10.224 1.00 82.38 191 ILE A N 1
ATOM 1411 C CA . ILE A 1 191 ? -8.590 9.060 -9.689 1.00 82.38 191 ILE A CA 1
ATOM 1412 C C . ILE A 1 191 ? -8.277 7.560 -9.828 1.00 82.38 191 ILE A C 1
ATOM 1414 O O . ILE A 1 191 ? -7.178 7.201 -10.243 1.00 82.38 191 ILE A O 1
ATOM 1418 N N . HIS A 1 192 ? -9.239 6.673 -9.553 1.00 84.12 192 HIS A N 1
ATOM 1419 C CA . HIS A 1 192 ? -9.047 5.220 -9.675 1.00 84.12 192 HIS A CA 1
ATOM 1420 C C . HIS A 1 192 ? -8.874 4.792 -11.133 1.00 84.12 192 HIS A C 1
ATOM 1422 O O . HIS A 1 192 ? -8.006 3.976 -11.435 1.00 84.12 192 HIS A O 1
ATOM 1428 N N . ALA A 1 193 ? -9.666 5.373 -12.039 1.00 85.19 193 ALA A N 1
ATOM 1429 C CA . ALA A 1 193 ? -9.561 5.108 -13.470 1.00 85.19 193 ALA A CA 1
ATOM 1430 C C . ALA A 1 193 ? -8.232 5.628 -14.043 1.00 85.19 193 ALA A C 1
ATOM 1432 O O . ALA A 1 193 ? -7.591 4.938 -14.835 1.00 85.19 193 ALA A O 1
ATOM 1433 N N . ALA A 1 194 ? -7.783 6.806 -13.599 1.00 85.06 194 ALA A N 1
ATOM 1434 C CA . ALA A 1 194 ? -6.488 7.364 -13.969 1.00 85.06 194 ALA A CA 1
ATOM 1435 C C . ALA A 1 194 ? -5.331 6.468 -13.499 1.00 85.06 194 ALA A C 1
ATOM 1437 O O . ALA A 1 194 ? -4.450 6.142 -14.291 1.00 85.06 194 ALA A O 1
ATOM 1438 N N . MET A 1 195 ? -5.360 6.002 -12.244 1.00 87.19 195 MET A N 1
ATOM 1439 C CA . MET A 1 195 ? -4.351 5.075 -11.717 1.00 87.19 195 MET A CA 1
ATOM 1440 C C . MET A 1 195 ? -4.305 3.750 -12.486 1.00 87.19 195 MET A C 1
ATOM 1442 O O . MET A 1 195 ? -3.221 3.268 -12.809 1.00 87.19 195 MET A O 1
ATOM 1446 N N . GLU A 1 196 ? -5.465 3.170 -12.799 1.00 88.75 196 GLU A N 1
ATOM 1447 C CA . GLU A 1 196 ? -5.558 1.942 -13.593 1.00 88.75 196 GLU A CA 1
ATOM 1448 C C . GLU A 1 196 ? -4.926 2.134 -14.981 1.00 88.75 196 GLU A C 1
ATOM 1450 O O . GLU A 1 196 ? -4.112 1.319 -15.415 1.00 88.75 196 GLU A O 1
ATOM 1455 N N . ALA A 1 197 ? -5.228 3.248 -15.652 1.00 89.06 197 ALA A N 1
ATOM 1456 C CA . ALA A 1 197 ? -4.676 3.556 -16.966 1.00 89.06 197 ALA A CA 1
ATOM 1457 C C . ALA A 1 197 ? -3.159 3.815 -16.938 1.00 89.06 197 ALA A C 1
ATOM 1459 O O . ALA A 1 197 ? -2.441 3.329 -17.813 1.00 89.06 197 ALA A O 1
ATOM 1460 N N . LEU A 1 198 ? -2.646 4.513 -15.916 1.00 89.75 198 LEU A N 1
ATOM 1461 C CA . LEU A 1 198 ? -1.201 4.670 -15.702 1.00 89.75 198 LEU A CA 1
ATOM 1462 C C . LEU A 1 198 ? -0.513 3.310 -15.520 1.00 89.75 198 LEU A C 1
ATOM 1464 O O . LEU A 1 198 ? 0.555 3.070 -16.088 1.00 89.75 198 LEU A O 1
ATOM 1468 N N . GLY A 1 199 ? -1.148 2.393 -14.792 1.00 91.69 199 GLY A N 1
ATOM 1469 C CA . GLY A 1 199 ? -0.685 1.020 -14.643 1.00 91.69 199 GLY A CA 1
ATOM 1470 C C . GLY A 1 199 ? -0.643 0.229 -15.941 1.00 91.69 199 GLY A C 1
ATOM 1471 O O . GLY A 1 199 ? 0.369 -0.408 -16.241 1.00 91.69 199 GLY A O 1
ATOM 1472 N N . GLN A 1 200 ? -1.709 0.306 -16.739 1.00 92.12 200 GLN A N 1
ATOM 1473 C CA . GLN A 1 200 ? -1.764 -0.315 -18.066 1.00 92.12 200 GLN A CA 1
ATOM 1474 C C . GLN A 1 200 ? -0.660 0.238 -18.967 1.00 92.12 200 GLN A C 1
ATOM 1476 O O . GLN A 1 200 ? 0.046 -0.520 -19.631 1.00 92.12 200 GLN A O 1
ATOM 1481 N N . ASN A 1 201 ? -0.463 1.554 -18.943 1.00 91.56 201 ASN A N 1
ATOM 1482 C CA . ASN A 1 201 ? 0.568 2.235 -19.708 1.00 91.56 201 ASN A CA 1
ATOM 1483 C C . ASN A 1 201 ? 1.981 1.771 -19.331 1.00 91.56 201 ASN A C 1
ATOM 1485 O O . ASN A 1 201 ? 2.774 1.411 -20.207 1.00 91.56 201 ASN A O 1
ATOM 1489 N N . LEU A 1 202 ? 2.270 1.724 -18.027 1.00 92.19 202 LEU A N 1
ATOM 1490 C CA . LEU A 1 202 ? 3.538 1.233 -17.497 1.00 92.19 202 LEU A CA 1
ATOM 1491 C C . LEU A 1 202 ? 3.780 -0.227 -17.902 1.00 92.19 202 LEU A C 1
ATOM 1493 O O . LEU A 1 202 ? 4.884 -0.562 -18.336 1.00 92.19 202 LEU A O 1
ATOM 1497 N N . ARG A 1 203 ? 2.754 -1.082 -17.795 1.00 93.62 203 ARG A N 1
ATOM 1498 C CA . ARG A 1 203 ? 2.834 -2.494 -18.186 1.00 93.62 203 ARG A CA 1
ATOM 1499 C C . ARG A 1 203 ? 3.129 -2.664 -19.666 1.00 93.62 203 ARG A C 1
ATOM 1501 O O . ARG A 1 203 ? 4.088 -3.353 -19.995 1.00 93.62 203 ARG A O 1
ATOM 1508 N N . MET A 1 204 ? 2.374 -1.997 -20.536 1.00 93.50 204 MET A N 1
ATOM 1509 C CA . MET A 1 204 ? 2.597 -2.060 -21.982 1.00 93.50 204 MET A CA 1
ATOM 1510 C C . MET A 1 204 ? 4.020 -1.636 -22.354 1.00 93.50 204 MET A C 1
ATOM 1512 O O . MET A 1 204 ? 4.692 -2.338 -23.108 1.00 93.50 204 MET A O 1
ATOM 1516 N N . GLY A 1 205 ? 4.499 -0.516 -21.800 1.00 93.06 205 GLY A N 1
ATOM 1517 C CA . GLY A 1 205 ? 5.855 -0.034 -22.054 1.00 93.06 205 GLY A CA 1
ATOM 1518 C C . GLY A 1 205 ? 6.916 -1.030 -21.584 1.00 93.06 205 GLY A C 1
ATOM 1519 O O . GLY A 1 205 ? 7.826 -1.371 -22.341 1.00 93.06 205 GLY A O 1
ATOM 1520 N N . LEU A 1 206 ? 6.789 -1.535 -20.352 1.00 94.44 206 LEU A N 1
ATOM 1521 C CA . LEU A 1 206 ? 7.738 -2.497 -19.796 1.00 94.44 206 LEU A CA 1
ATOM 1522 C C . LEU A 1 206 ? 7.759 -3.802 -20.602 1.00 94.44 206 LEU A C 1
ATOM 1524 O O . LEU A 1 206 ? 8.833 -4.244 -20.995 1.00 94.44 206 LEU A O 1
ATOM 1528 N N . GLU A 1 207 ? 6.599 -4.390 -20.898 1.00 94.62 207 GLU A N 1
ATOM 1529 C CA . GLU A 1 207 ? 6.494 -5.624 -21.686 1.00 94.62 207 GLU A CA 1
ATOM 1530 C C . GLU A 1 207 ? 7.071 -5.448 -23.094 1.00 94.62 207 GLU A C 1
ATOM 1532 O O . GLU A 1 207 ? 7.825 -6.302 -23.569 1.00 94.62 207 GLU A O 1
ATOM 1537 N N . TYR A 1 208 ? 6.780 -4.322 -23.753 1.00 94.06 208 TYR A N 1
ATOM 1538 C CA . TYR A 1 208 ? 7.300 -4.022 -25.084 1.00 94.06 208 TYR A CA 1
ATOM 1539 C C . TYR A 1 208 ? 8.835 -3.973 -25.101 1.00 94.06 208 TYR A C 1
ATOM 1541 O O . TYR A 1 208 ? 9.474 -4.681 -25.889 1.00 94.06 208 TYR A O 1
ATOM 1549 N N . PHE A 1 209 ? 9.452 -3.178 -24.219 1.00 95.38 209 PHE A N 1
ATOM 1550 C CA . PHE A 1 209 ? 10.909 -3.020 -24.208 1.00 95.38 209 PHE A CA 1
ATOM 1551 C C . PHE A 1 209 ? 11.634 -4.244 -23.643 1.00 95.38 209 PHE A C 1
ATOM 1553 O O . PHE A 1 209 ? 12.675 -4.625 -24.188 1.00 95.38 209 PHE A O 1
ATOM 1560 N N . SER A 1 210 ? 11.077 -4.912 -22.628 1.00 94.75 210 SER A N 1
ATOM 1561 C CA . SER A 1 210 ? 11.607 -6.187 -22.133 1.00 94.75 210 SER A CA 1
ATOM 1562 C C . SER A 1 210 ? 11.608 -7.238 -23.238 1.00 94.75 210 SER A C 1
ATOM 1564 O O . SER A 1 210 ? 12.625 -7.901 -23.453 1.00 94.75 210 SER A O 1
ATOM 1566 N N . ARG A 1 211 ? 10.532 -7.338 -24.028 1.00 93.81 211 ARG A N 1
ATOM 1567 C CA . ARG A 1 211 ? 10.460 -8.281 -25.150 1.00 93.81 211 ARG A CA 1
ATOM 1568 C C . ARG A 1 211 ? 11.467 -7.980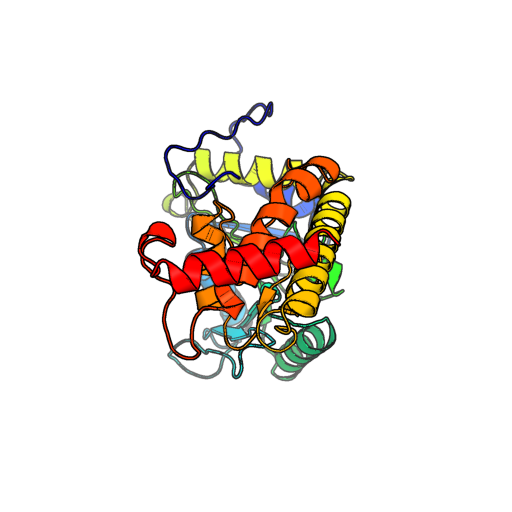 -26.242 1.00 93.81 211 ARG A C 1
ATOM 1570 O O . ARG A 1 211 ? 12.149 -8.901 -26.691 1.00 93.81 211 ARG A O 1
ATOM 1577 N N . ARG A 1 212 ? 11.612 -6.717 -26.651 1.00 94.00 212 ARG A N 1
ATOM 1578 C CA . ARG A 1 212 ? 12.607 -6.344 -27.673 1.00 94.00 212 ARG A CA 1
ATOM 1579 C C . ARG A 1 212 ? 14.049 -6.517 -27.189 1.00 94.00 212 ARG A C 1
ATOM 1581 O O . ARG A 1 212 ? 14.922 -6.794 -28.005 1.00 94.00 212 ARG A O 1
ATOM 1588 N N . ALA A 1 213 ? 14.304 -6.396 -25.886 1.00 93.81 213 ALA A N 1
ATOM 1589 C CA . ALA A 1 213 ? 15.607 -6.686 -25.284 1.00 93.81 213 ALA A CA 1
ATOM 1590 C C . ALA A 1 213 ? 15.864 -8.188 -25.040 1.00 93.81 213 ALA A C 1
ATOM 1592 O O . ALA A 1 213 ? 17.002 -8.578 -24.767 1.00 93.81 213 ALA A O 1
ATOM 1593 N N . GLY A 1 214 ? 14.830 -9.035 -25.107 1.00 93.50 214 GLY A N 1
ATOM 1594 C CA . GLY A 1 214 ? 14.906 -10.441 -24.708 1.00 93.50 214 GLY A CA 1
ATOM 1595 C C . GLY A 1 214 ? 15.084 -10.618 -23.195 1.00 93.50 214 GLY A C 1
ATOM 1596 O O . GLY A 1 214 ? 15.976 -11.352 -22.777 1.00 93.50 214 GLY A O 1
ATOM 1597 N N . LEU A 1 215 ? 14.278 -9.905 -22.401 1.00 93.81 215 LEU A N 1
ATOM 1598 C CA . LEU A 1 215 ? 14.290 -9.845 -20.929 1.00 93.81 215 LEU A CA 1
ATOM 1599 C C . LEU A 1 215 ? 12.969 -10.329 -20.292 1.00 93.81 215 LEU A C 1
ATOM 1601 O O . LEU A 1 215 ? 12.698 -10.008 -19.139 1.00 93.81 215 LEU A O 1
ATOM 1605 N N . ASN A 1 216 ? 12.132 -11.069 -21.027 1.00 85.06 216 ASN A N 1
ATOM 1606 C CA . ASN A 1 216 ? 10.760 -11.418 -20.610 1.00 85.06 216 ASN A CA 1
ATOM 1607 C C . ASN A 1 216 ? 10.673 -12.120 -19.245 1.00 85.06 216 ASN A C 1
ATOM 1609 O O . ASN A 1 216 ? 9.730 -11.880 -18.503 1.00 85.06 216 ASN A O 1
ATOM 1613 N N . ASP A 1 217 ? 11.671 -12.937 -18.901 1.00 85.81 217 ASP A N 1
ATOM 1614 C CA . ASP A 1 217 ? 11.717 -13.673 -17.629 1.00 85.81 217 ASP A CA 1
ATOM 1615 C C . ASP A 1 217 ? 12.559 -12.950 -16.556 1.00 85.81 217 ASP A C 1
ATOM 1617 O O . ASP A 1 217 ? 12.764 -13.453 -15.449 1.00 85.81 217 ASP A O 1
ATOM 1621 N N . GLU A 1 218 ? 13.107 -11.773 -16.878 1.00 92.69 218 GLU A N 1
ATOM 1622 C CA . GLU A 1 218 ? 14.019 -11.033 -15.998 1.00 92.69 218 GLU A CA 1
ATOM 1623 C C . GLU A 1 218 ? 13.329 -9.915 -15.221 1.00 92.69 218 GLU A C 1
ATOM 1625 O O . GLU A 1 218 ? 13.735 -9.640 -14.085 1.00 92.69 218 GLU A O 1
ATOM 1630 N N . ILE A 1 219 ? 12.309 -9.294 -15.822 1.00 93.94 219 ILE A N 1
ATOM 1631 C CA . ILE A 1 219 ? 11.503 -8.227 -15.227 1.00 93.94 219 ILE A CA 1
ATOM 1632 C C . ILE A 1 219 ? 10.058 -8.332 -15.725 1.00 93.94 219 ILE A C 1
ATOM 1634 O O . ILE A 1 219 ? 9.825 -8.371 -16.934 1.00 93.94 219 ILE A O 1
ATOM 1638 N N . ALA A 1 220 ? 9.099 -8.268 -14.808 1.00 92.06 220 ALA A N 1
ATOM 1639 C CA . ALA A 1 220 ? 7.675 -8.205 -15.120 1.00 92.06 220 ALA A CA 1
ATOM 1640 C C . ALA A 1 220 ? 6.925 -7.282 -14.146 1.00 92.06 220 ALA A C 1
ATOM 1642 O O . ALA A 1 220 ? 7.502 -6.762 -13.187 1.00 92.06 220 ALA A O 1
ATOM 1643 N N . LEU A 1 221 ? 5.631 -7.076 -14.407 1.00 92.12 221 LEU A N 1
ATOM 1644 C CA . LEU A 1 221 ? 4.689 -6.481 -13.461 1.00 92.12 221 LEU A CA 1
ATOM 1645 C C . LEU A 1 221 ? 3.585 -7.484 -13.134 1.00 92.12 221 LEU A C 1
ATOM 1647 O O . LEU A 1 221 ? 2.949 -8.024 -14.035 1.00 92.12 221 LEU A O 1
ATOM 1651 N N . GLU A 1 222 ? 3.307 -7.662 -11.850 1.00 90.12 222 GLU A N 1
ATOM 1652 C CA . GLU A 1 222 ? 2.243 -8.521 -11.326 1.00 90.12 222 GLU A CA 1
ATOM 1653 C C . GLU A 1 222 ? 1.232 -7.710 -10.509 1.00 90.12 222 GLU A C 1
ATOM 1655 O O . GLU A 1 222 ? 1.512 -6.585 -10.093 1.00 90.12 222 GLU A O 1
ATOM 1660 N N . GLY A 1 223 ? 0.058 -8.291 -10.259 1.00 89.38 223 GLY A N 1
ATOM 1661 C CA . GLY A 1 223 ? -0.996 -7.661 -9.468 1.00 89.38 223 GLY A CA 1
ATOM 1662 C C . GLY A 1 223 ? -1.877 -6.674 -10.253 1.00 89.38 223 GLY A C 1
ATOM 1663 O O . GLY A 1 223 ? -1.810 -6.626 -11.490 1.00 89.38 223 GLY A O 1
ATOM 1664 N N . PRO A 1 224 ? -2.735 -5.916 -9.542 1.00 90.88 224 PRO A N 1
ATOM 1665 C CA . PRO A 1 224 ? -3.678 -4.947 -10.118 1.00 90.88 224 PRO A CA 1
ATOM 1666 C C . PRO A 1 224 ? -2.974 -3.787 -10.835 1.00 90.88 224 PRO A C 1
ATOM 1668 O O . PRO A 1 224 ? -1.906 -3.371 -10.391 1.00 90.88 224 PRO A O 1
ATOM 1671 N N . MET A 1 225 ? -3.558 -3.209 -11.899 1.00 90.88 225 MET A N 1
ATOM 1672 C CA . MET A 1 225 ? -2.865 -2.125 -12.625 1.00 90.88 225 MET A CA 1
ATOM 1673 C C . MET A 1 225 ? -2.780 -0.858 -11.783 1.00 90.88 225 MET A C 1
ATOM 1675 O O . MET A 1 225 ? -1.801 -0.138 -11.888 1.00 90.88 225 MET A O 1
ATOM 1679 N N . SER A 1 226 ? -3.753 -0.595 -10.917 1.00 89.19 226 SER A N 1
ATOM 1680 C CA . SER A 1 226 ? -3.715 0.538 -9.989 1.00 89.19 226 SER A CA 1
ATOM 1681 C C . SER A 1 226 ? -2.643 0.428 -8.891 1.00 89.19 226 SER A C 1
ATOM 1683 O O . SER A 1 226 ? -2.308 1.436 -8.268 1.00 89.19 226 SER A O 1
ATOM 1685 N N . LEU A 1 227 ? -2.084 -0.763 -8.642 1.00 90.50 227 LEU A N 1
ATOM 1686 C CA . LEU A 1 227 ? -1.040 -0.988 -7.635 1.00 90.50 227 LEU A CA 1
ATOM 1687 C C . LEU A 1 227 ? -0.155 -2.200 -8.001 1.00 90.50 227 LEU A C 1
ATOM 1689 O O . LEU A 1 227 ? -0.182 -3.221 -7.307 1.00 90.50 227 LEU A O 1
ATOM 1693 N N . PRO A 1 228 ? 0.602 -2.138 -9.109 1.00 91.69 228 PRO A N 1
ATOM 1694 C CA . PRO A 1 228 ? 1.319 -3.287 -9.617 1.00 91.69 228 PRO A CA 1
ATOM 1695 C C . PRO A 1 228 ? 2.664 -3.430 -8.905 1.00 91.69 228 PRO A C 1
ATOM 1697 O O . PRO A 1 228 ? 3.256 -2.465 -8.410 1.00 91.69 228 PRO A O 1
ATOM 1700 N N . ARG A 1 229 ? 3.183 -4.654 -8.892 1.00 90.88 229 ARG A N 1
ATOM 1701 C CA . ARG A 1 229 ? 4.475 -4.994 -8.303 1.00 90.88 229 ARG A CA 1
ATOM 1702 C C . ARG A 1 229 ? 5.463 -5.368 -9.394 1.00 90.88 229 ARG A C 1
ATOM 1704 O O . ARG A 1 229 ? 5.166 -6.223 -10.221 1.00 90.88 229 ARG A O 1
ATOM 1711 N N . LEU A 1 230 ? 6.639 -4.756 -9.382 1.00 92.50 230 LEU A N 1
ATOM 1712 C CA . LEU A 1 230 ? 7.775 -5.181 -10.187 1.00 92.50 230 LEU A CA 1
ATOM 1713 C C . LEU A 1 230 ? 8.313 -6.508 -9.654 1.00 92.50 230 LEU A C 1
ATOM 1715 O O . LEU A 1 230 ? 8.607 -6.645 -8.463 1.00 92.50 230 LEU A O 1
ATOM 1719 N N . THR A 1 231 ? 8.458 -7.476 -10.549 1.00 91.38 231 THR A N 1
ATOM 1720 C CA . THR A 1 231 ? 8.941 -8.827 -10.243 1.00 91.38 231 THR A CA 1
ATOM 1721 C C . THR A 1 231 ? 10.017 -9.253 -11.233 1.00 91.38 231 THR A C 1
ATOM 1723 O O . THR A 1 231 ? 10.376 -8.500 -12.138 1.00 91.38 231 THR A O 1
ATOM 1726 N N . GLY A 1 232 ? 10.577 -10.445 -11.030 1.00 91.44 232 GLY A N 1
ATOM 1727 C CA . GLY A 1 232 ? 11.611 -11.018 -11.887 1.00 91.44 232 GLY A CA 1
ATOM 1728 C C . GLY A 1 232 ? 12.991 -11.073 -11.234 1.00 91.44 232 GLY A C 1
ATOM 1729 O O . GLY A 1 232 ? 13.311 -10.353 -10.283 1.00 91.44 232 GLY A O 1
ATOM 1730 N N . ARG A 1 233 ? 13.831 -11.971 -11.756 1.00 91.94 233 ARG A N 1
ATOM 1731 C CA . ARG A 1 233 ? 15.146 -12.314 -11.185 1.00 91.94 233 ARG A CA 1
ATOM 1732 C C . ARG A 1 233 ? 16.148 -11.154 -11.152 1.00 91.94 233 ARG A C 1
ATOM 1734 O O . ARG A 1 233 ? 17.112 -11.215 -10.394 1.00 91.94 233 ARG A O 1
ATOM 1741 N N . ARG A 1 234 ? 15.930 -10.090 -11.937 1.00 92.38 234 ARG A N 1
ATOM 1742 C CA . ARG A 1 234 ? 16.820 -8.914 -12.003 1.00 92.38 234 ARG A CA 1
ATOM 1743 C C . ARG A 1 234 ? 16.131 -7.596 -11.656 1.00 92.38 234 ARG A C 1
ATOM 1745 O O . ARG A 1 234 ? 16.642 -6.529 -11.999 1.00 92.38 234 ARG A O 1
ATOM 1752 N N . VAL A 1 235 ? 15.017 -7.654 -10.923 1.00 92.19 235 VAL A N 1
ATOM 1753 C CA . VAL A 1 235 ? 14.228 -6.473 -10.535 1.00 92.19 235 VAL A CA 1
ATOM 1754 C C . VAL A 1 235 ? 15.065 -5.377 -9.858 1.00 92.19 235 VAL A C 1
ATOM 1756 O O . VAL A 1 235 ? 14.940 -4.205 -10.204 1.00 92.19 235 VAL A O 1
ATOM 1759 N N . TRP A 1 236 ? 15.993 -5.736 -8.966 1.00 91.44 236 TRP A N 1
ATOM 1760 C CA . TRP A 1 236 ? 16.835 -4.763 -8.260 1.00 91.44 236 TRP A CA 1
ATOM 1761 C C . TRP A 1 236 ? 17.812 -4.031 -9.185 1.00 91.44 236 TRP A C 1
ATOM 1763 O O . TRP A 1 236 ? 17.955 -2.812 -9.095 1.00 91.44 236 TRP A O 1
ATOM 1773 N N . ALA A 1 237 ? 18.451 -4.761 -10.104 1.00 92.12 237 ALA A N 1
ATOM 1774 C CA . ALA A 1 237 ? 19.340 -4.167 -11.098 1.00 92.12 237 ALA A CA 1
ATOM 1775 C C . ALA A 1 237 ? 18.556 -3.256 -12.054 1.00 92.12 237 ALA A C 1
ATOM 1777 O O . ALA A 1 237 ? 18.991 -2.141 -12.337 1.00 92.12 237 ALA A O 1
ATOM 1778 N N . PHE A 1 238 ? 17.368 -3.688 -12.489 1.00 93.62 238 PHE A N 1
ATOM 1779 C CA . PHE A 1 238 ? 16.474 -2.863 -13.297 1.00 93.62 238 PHE A CA 1
ATOM 1780 C C . PHE A 1 238 ? 16.104 -1.551 -12.599 1.00 93.62 238 PHE A C 1
ATOM 1782 O O . PHE A 1 238 ? 16.245 -0.485 -13.193 1.00 93.62 238 PHE A O 1
ATOM 1789 N N . MET A 1 239 ? 15.669 -1.613 -11.337 1.00 92.56 239 MET A N 1
ATOM 1790 C CA . MET A 1 239 ? 15.278 -0.428 -10.570 1.00 92.56 239 MET A CA 1
ATOM 1791 C C . MET A 1 239 ? 16.437 0.559 -10.400 1.00 92.56 239 MET A C 1
ATOM 1793 O O . MET A 1 239 ? 16.229 1.766 -10.513 1.00 92.56 239 MET A O 1
ATOM 1797 N N . ALA A 1 240 ? 17.657 0.063 -10.173 1.00 90.81 240 ALA A N 1
ATOM 1798 C CA . ALA A 1 240 ? 18.845 0.909 -10.095 1.00 90.81 240 ALA A CA 1
ATOM 1799 C C . ALA A 1 240 ? 19.118 1.630 -11.429 1.00 90.81 240 ALA A C 1
ATOM 1801 O O . ALA A 1 240 ? 19.283 2.848 -11.446 1.00 90.81 240 ALA A O 1
ATOM 1802 N N . LEU A 1 241 ? 19.064 0.911 -12.555 1.00 92.38 241 LEU A N 1
ATOM 1803 C CA . LEU A 1 241 ? 19.238 1.491 -13.894 1.00 92.38 241 LEU A CA 1
ATOM 1804 C C . LEU A 1 241 ? 18.119 2.481 -14.259 1.00 92.38 241 LEU A C 1
ATOM 1806 O O . LEU A 1 241 ? 18.379 3.521 -14.864 1.00 92.38 241 LEU A O 1
ATOM 1810 N N . ALA A 1 242 ? 16.875 2.190 -13.874 1.00 91.31 242 ALA A N 1
ATOM 1811 C CA . ALA A 1 242 ? 15.744 3.096 -14.054 1.00 91.31 242 ALA A CA 1
ATOM 1812 C C . ALA A 1 242 ? 15.919 4.385 -13.231 1.00 91.31 242 ALA A C 1
ATOM 1814 O O . ALA A 1 242 ? 15.646 5.482 -13.728 1.00 91.31 242 ALA A O 1
ATOM 1815 N N . ALA A 1 243 ? 16.447 4.289 -12.007 1.00 89.75 243 ALA A N 1
ATOM 1816 C CA . ALA A 1 243 ? 16.701 5.452 -11.163 1.00 89.75 243 ALA A CA 1
ATOM 1817 C C . ALA A 1 243 ? 17.712 6.427 -11.798 1.00 89.75 243 ALA A C 1
ATOM 1819 O O . ALA A 1 243 ? 17.511 7.642 -11.724 1.00 89.75 243 ALA A O 1
ATOM 1820 N N . GLU A 1 244 ? 18.739 5.927 -12.493 1.00 87.69 244 GLU A N 1
ATOM 1821 C CA . GLU A 1 244 ? 19.682 6.763 -13.256 1.00 87.69 244 GLU A CA 1
ATOM 1822 C C . GLU A 1 244 ? 19.017 7.507 -14.419 1.00 87.69 244 GLU A C 1
ATOM 1824 O O . GLU A 1 244 ? 19.429 8.606 -14.794 1.00 87.69 244 GLU A O 1
ATOM 1829 N N . GLU A 1 245 ? 17.953 6.927 -14.970 1.00 86.69 245 GLU A N 1
ATOM 1830 C CA . GLU A 1 245 ? 17.094 7.546 -15.980 1.00 86.69 245 GLU A CA 1
ATOM 1831 C C . GLU A 1 245 ? 16.072 8.522 -15.384 1.00 86.69 245 GLU A C 1
ATOM 1833 O O . GLU A 1 245 ? 15.205 9.057 -16.086 1.00 86.69 245 GLU A O 1
ATOM 1838 N N . ARG A 1 246 ? 16.197 8.802 -14.080 1.00 86.81 246 ARG A N 1
ATOM 1839 C CA . ARG A 1 246 ? 15.266 9.604 -13.279 1.00 86.81 246 ARG A CA 1
ATOM 1840 C C . ARG A 1 246 ? 13.868 8.983 -13.214 1.00 86.81 246 ARG A C 1
ATOM 1842 O O . ARG A 1 246 ? 12.894 9.695 -12.976 1.00 86.81 246 ARG A O 1
ATOM 1849 N N . LEU A 1 247 ? 13.774 7.667 -13.404 1.00 86.19 247 LEU A N 1
ATOM 1850 C CA . LEU A 1 247 ? 12.576 6.866 -13.185 1.00 86.19 247 LEU A CA 1
ATOM 1851 C C . LEU A 1 247 ? 12.752 6.083 -11.880 1.00 86.19 247 LEU A C 1
ATOM 1853 O O . LEU A 1 247 ? 13.225 4.951 -11.865 1.00 86.19 247 LEU A O 1
ATOM 1857 N N . ARG A 1 248 ? 12.417 6.722 -10.757 1.00 85.06 248 ARG A N 1
ATOM 1858 C CA . ARG A 1 248 ? 12.470 6.067 -9.447 1.00 85.06 248 ARG A CA 1
ATOM 1859 C C . ARG A 1 248 ? 11.307 5.095 -9.318 1.00 85.06 248 ARG A C 1
ATOM 1861 O O . ARG A 1 248 ? 10.155 5.511 -9.323 1.00 85.06 248 ARG A O 1
ATOM 1868 N N . LEU A 1 249 ? 11.631 3.816 -9.196 1.00 85.19 249 LEU A N 1
ATOM 1869 C CA . LEU A 1 249 ? 10.670 2.744 -8.989 1.00 85.19 249 LEU A CA 1
ATOM 1870 C C . LEU A 1 249 ? 10.916 2.118 -7.617 1.00 85.19 249 LEU A C 1
ATOM 1872 O O . LEU A 1 249 ? 12.053 2.063 -7.147 1.00 85.19 249 LEU A O 1
ATOM 1876 N N . ALA A 1 250 ? 9.845 1.642 -6.996 1.00 85.81 250 ALA A N 1
ATOM 1877 C CA . ALA A 1 250 ? 9.873 0.750 -5.844 1.00 85.81 250 ALA A CA 1
ATOM 1878 C C . ALA A 1 250 ? 9.329 -0.622 -6.284 1.00 85.81 250 ALA A C 1
ATOM 1880 O O . ALA A 1 250 ? 8.652 -0.684 -7.314 1.00 85.81 250 ALA A O 1
ATOM 1881 N N . PRO A 1 251 ? 9.591 -1.718 -5.542 1.00 87.50 251 PRO A N 1
ATOM 1882 C CA . PRO A 1 251 ? 9.057 -3.026 -5.908 1.00 87.50 251 PRO A CA 1
ATOM 1883 C C . PRO A 1 251 ? 7.533 -2.988 -6.015 1.00 87.50 251 PRO A C 1
ATOM 1885 O O . PRO A 1 251 ? 6.987 -3.509 -6.972 1.00 87.50 251 PRO A O 1
ATOM 1888 N N . LEU A 1 252 ? 6.855 -2.302 -5.094 1.00 89.38 252 LEU A N 1
ATOM 1889 C CA . LEU A 1 252 ? 5.453 -1.929 -5.247 1.00 89.38 252 LEU A CA 1
ATOM 1890 C C . LEU A 1 252 ? 5.365 -0.531 -5.866 1.00 89.38 252 LEU A C 1
ATOM 1892 O O . LEU A 1 252 ? 5.886 0.429 -5.293 1.00 89.38 252 LEU A O 1
ATOM 1896 N N . VAL A 1 253 ? 4.727 -0.410 -7.027 1.00 89.19 253 VAL A N 1
ATOM 1897 C CA . VAL A 1 253 ? 4.661 0.850 -7.772 1.00 89.19 253 VAL A CA 1
ATOM 1898 C C . VAL A 1 253 ? 3.476 1.678 -7.284 1.00 89.19 253 VAL A C 1
ATOM 1900 O O . VAL A 1 253 ? 2.327 1.251 -7.365 1.00 89.19 253 VAL A O 1
ATOM 1903 N N . LEU A 1 254 ? 3.763 2.883 -6.789 1.00 86.12 254 LEU A N 1
ATOM 1904 C CA . LEU A 1 254 ? 2.761 3.878 -6.414 1.00 86.12 254 LEU A CA 1
ATOM 1905 C C . LEU A 1 254 ? 2.708 4.960 -7.491 1.00 86.12 254 LEU A C 1
ATOM 1907 O O . LEU A 1 254 ? 3.726 5.592 -7.776 1.00 86.12 254 LEU A O 1
ATOM 1911 N N . PHE A 1 255 ? 1.533 5.175 -8.078 1.00 83.69 255 PHE A N 1
ATOM 1912 C CA . PHE A 1 255 ? 1.343 6.220 -9.080 1.00 83.69 255 PHE A CA 1
ATOM 1913 C C . PHE A 1 255 ? 1.118 7.586 -8.440 1.00 83.69 255 PHE A C 1
ATOM 1915 O O . PHE A 1 255 ? 0.459 7.707 -7.407 1.00 83.69 255 PHE A O 1
ATOM 1922 N N . ASP A 1 256 ? 1.652 8.612 -9.098 1.00 76.69 256 ASP A N 1
ATOM 1923 C CA . ASP A 1 256 ? 1.296 10.002 -8.843 1.00 76.69 256 ASP A CA 1
ATOM 1924 C C . ASP A 1 256 ? -0.021 10.290 -9.585 1.00 76.69 256 ASP A C 1
ATOM 1926 O O . ASP A 1 256 ? -0.023 10.282 -10.818 1.00 76.69 256 ASP A O 1
ATOM 1930 N N . PRO A 1 257 ? -1.147 10.509 -8.880 1.00 69.06 257 PRO A N 1
ATOM 1931 C CA . PRO A 1 257 ? -2.455 10.685 -9.511 1.00 69.06 257 PRO A CA 1
ATOM 1932 C C . PRO A 1 257 ? -2.591 12.006 -10.283 1.00 69.06 257 PRO A C 1
ATOM 1934 O O . PRO A 1 257 ? -3.631 12.246 -10.891 1.00 69.06 257 PRO A O 1
ATOM 1937 N N . VAL A 1 258 ? -1.584 12.885 -10.226 1.00 70.56 258 VAL A N 1
ATOM 1938 C CA . VAL A 1 258 ? -1.537 14.140 -10.991 1.00 70.56 258 VAL A CA 1
ATOM 1939 C C . VAL A 1 258 ? -0.850 13.944 -12.351 1.00 70.56 258 VAL A C 1
ATOM 1941 O O . VAL A 1 258 ? -0.918 14.830 -13.197 1.00 70.56 258 VAL A O 1
ATOM 1944 N N . LEU A 1 259 ? -0.195 12.800 -12.583 1.00 70.75 259 LEU A N 1
ATOM 1945 C CA . LEU A 1 259 ? 0.433 12.494 -13.866 1.00 70.75 259 LEU A CA 1
ATOM 1946 C C . LEU A 1 259 ? -0.634 12.168 -14.919 1.00 70.75 259 LEU A C 1
ATOM 1948 O O . LEU A 1 259 ? -1.411 11.230 -14.741 1.00 70.75 259 LEU A O 1
ATOM 1952 N N . ASP A 1 260 ? -0.639 12.914 -16.022 1.00 70.94 260 ASP A N 1
ATOM 1953 C CA . ASP A 1 260 ? -1.510 12.622 -17.158 1.00 70.94 260 ASP A CA 1
ATOM 1954 C C . ASP A 1 260 ? -1.020 11.403 -17.969 1.00 70.94 260 ASP A C 1
ATOM 1956 O O . ASP A 1 260 ? 0.156 11.025 -17.934 1.00 70.94 260 ASP A O 1
ATOM 1960 N N . GLN A 1 261 ? -1.931 10.753 -18.696 1.00 69.88 261 GLN A N 1
ATOM 1961 C CA . GLN A 1 261 ? -1.623 9.559 -19.486 1.00 69.88 261 GLN A CA 1
ATOM 1962 C C . GLN A 1 261 ? -0.722 9.848 -20.692 1.00 69.88 261 GLN A C 1
ATOM 1964 O O . GLN A 1 261 ? 0.144 9.022 -21.000 1.00 69.88 261 GLN A O 1
ATOM 1969 N N . GLU A 1 262 ? -0.918 10.981 -21.374 1.00 71.69 262 GLU A N 1
ATOM 1970 C CA . GLU A 1 262 ? -0.094 11.357 -22.531 1.00 71.69 262 GLU A CA 1
ATOM 1971 C C . GLU A 1 262 ? 1.333 11.672 -22.061 1.00 71.69 262 GLU A C 1
ATOM 1973 O O . GLU A 1 262 ? 2.305 11.098 -22.568 1.00 71.69 262 GLU A O 1
ATOM 1978 N N . ASP A 1 263 ? 1.443 12.436 -20.970 1.00 73.62 263 ASP A N 1
ATOM 1979 C CA . ASP A 1 263 ? 2.704 12.692 -20.270 1.00 73.62 263 ASP A CA 1
ATOM 1980 C C . ASP A 1 263 ? 3.402 11.388 -19.854 1.00 73.62 263 ASP A C 1
ATOM 1982 O O . ASP A 1 263 ? 4.628 11.265 -19.951 1.00 73.62 263 ASP A O 1
ATOM 1986 N N . ALA A 1 264 ? 2.651 10.378 -19.401 1.00 73.62 264 ALA A N 1
ATOM 1987 C CA . ALA A 1 264 ? 3.229 9.105 -18.991 1.00 73.62 264 ALA A CA 1
ATOM 1988 C C . ALA A 1 264 ? 3.946 8.388 -20.147 1.00 73.62 264 ALA A C 1
ATOM 1990 O O . ALA A 1 264 ? 5.040 7.866 -19.932 1.00 73.62 264 ALA A O 1
ATOM 1991 N N . GLN A 1 265 ? 3.422 8.392 -21.377 1.00 80.19 265 GLN A N 1
ATOM 1992 C CA . GLN A 1 265 ? 4.123 7.764 -22.509 1.00 80.19 265 GLN A CA 1
ATOM 1993 C C . GLN A 1 265 ? 5.390 8.531 -22.874 1.00 80.19 265 GLN A C 1
ATOM 1995 O O . GLN A 1 265 ? 6.476 7.946 -22.931 1.00 80.19 265 GLN A O 1
ATOM 2000 N N . GLU A 1 266 ? 5.273 9.843 -23.070 1.00 83.00 266 GLU A N 1
ATOM 2001 C CA . GLU A 1 266 ? 6.392 10.681 -23.500 1.00 83.00 266 GLU A CA 1
ATOM 2002 C C . GLU A 1 266 ? 7.519 10.718 -22.463 1.00 83.00 266 GLU A C 1
ATOM 2004 O O . GLU A 1 266 ? 8.708 10.729 -22.802 1.00 83.00 266 GLU A O 1
ATOM 2009 N N . LEU A 1 267 ? 7.166 10.685 -21.176 1.00 83.62 267 LEU A N 1
ATOM 2010 C CA . LEU A 1 267 ? 8.133 10.738 -20.093 1.00 83.62 267 LEU A CA 1
ATOM 2011 C C . LEU A 1 267 ? 8.621 9.337 -19.696 1.00 83.62 267 LEU A C 1
ATOM 2013 O O . LEU A 1 267 ? 9.829 9.123 -19.552 1.00 83.62 267 LEU A O 1
ATOM 2017 N N . VAL A 1 268 ? 7.745 8.360 -19.488 1.00 88.25 268 VAL A N 1
ATOM 2018 C CA . VAL A 1 268 ? 8.139 7.083 -18.869 1.00 88.25 268 VAL A CA 1
ATOM 2019 C C . VAL A 1 268 ? 8.764 6.131 -19.887 1.00 88.25 268 VAL A C 1
ATOM 2021 O O . VAL A 1 268 ? 9.810 5.542 -19.601 1.00 88.25 268 VAL A O 1
ATOM 2024 N N . TRP A 1 269 ? 8.209 6.005 -21.094 1.00 92.12 269 TRP A N 1
ATOM 2025 C CA . TRP A 1 269 ? 8.639 4.969 -22.041 1.00 92.12 269 TRP A CA 1
ATOM 2026 C C . TRP A 1 269 ? 10.081 5.127 -22.524 1.00 92.12 269 TRP A C 1
ATOM 2028 O O . TRP A 1 269 ? 10.815 4.136 -22.492 1.00 92.12 269 TRP A O 1
ATOM 2038 N N . PRO A 1 270 ? 10.576 6.332 -22.876 1.00 91.94 270 PRO A N 1
ATOM 2039 C CA . PRO A 1 270 ? 11.984 6.491 -23.226 1.00 91.94 270 PRO A CA 1
ATOM 2040 C C . PRO A 1 270 ? 12.929 6.089 -22.086 1.00 91.94 270 PRO A C 1
ATOM 2042 O O . PRO A 1 270 ? 14.035 5.614 -22.338 1.00 91.94 270 PRO A O 1
ATOM 2045 N N . ARG A 1 271 ? 12.509 6.270 -20.827 1.00 93.06 271 ARG A N 1
ATOM 2046 C CA . ARG A 1 271 ? 13.288 5.883 -19.640 1.00 93.06 271 ARG A CA 1
ATOM 2047 C C . ARG A 1 271 ? 13.268 4.367 -19.437 1.00 93.06 271 ARG A C 1
ATOM 2049 O O . ARG A 1 271 ? 14.327 3.788 -19.208 1.00 93.06 271 ARG A O 1
ATOM 2056 N N . LEU A 1 272 ? 12.111 3.720 -19.613 1.00 93.44 272 LEU A N 1
ATOM 2057 C CA . LEU A 1 272 ? 11.986 2.255 -19.604 1.00 93.44 272 LEU A CA 1
ATOM 2058 C C . LEU A 1 272 ? 12.833 1.603 -20.698 1.00 93.44 272 LEU A C 1
ATOM 2060 O O . LEU A 1 272 ? 13.572 0.662 -20.417 1.00 93.44 272 LEU A O 1
ATOM 2064 N N . ALA A 1 273 ? 12.777 2.137 -21.920 1.00 94.50 273 ALA A N 1
ATOM 2065 C CA . ALA A 1 273 ? 13.584 1.692 -23.049 1.00 94.50 273 ALA A CA 1
ATOM 2066 C C . ALA A 1 273 ? 15.075 1.684 -22.697 1.00 94.50 273 ALA A C 1
ATOM 2068 O O . ALA A 1 273 ? 15.762 0.675 -22.869 1.00 94.50 273 ALA A O 1
ATOM 2069 N N . ARG A 1 274 ? 15.576 2.798 -22.146 1.00 94.38 274 ARG A N 1
ATOM 2070 C CA . ARG A 1 274 ? 16.975 2.907 -21.718 1.00 94.38 274 ARG A CA 1
ATOM 2071 C C . ARG A 1 274 ? 17.295 1.938 -20.590 1.00 94.38 274 ARG A C 1
ATOM 2073 O O . ARG A 1 274 ? 18.271 1.209 -20.720 1.00 94.38 274 ARG A O 1
ATOM 2080 N N . ALA A 1 275 ? 16.464 1.836 -19.558 1.00 94.56 275 ALA A N 1
ATOM 2081 C CA . ALA A 1 275 ? 16.677 0.876 -18.475 1.00 94.56 275 ALA A CA 1
ATOM 2082 C C . ALA A 1 275 ? 16.733 -0.585 -18.975 1.00 94.56 275 ALA A C 1
ATOM 2084 O O . ALA A 1 275 ? 17.637 -1.323 -18.587 1.00 94.56 275 ALA A O 1
ATOM 2085 N N . CYS A 1 276 ? 15.848 -0.988 -19.894 1.00 95.44 276 CYS A N 1
ATOM 2086 C CA . CYS A 1 276 ? 15.847 -2.333 -20.484 1.00 95.44 276 CYS A CA 1
ATOM 2087 C C . CYS A 1 276 ? 17.100 -2.592 -21.333 1.00 95.44 276 CYS A C 1
ATOM 2089 O O . CYS A 1 276 ? 17.760 -3.618 -21.176 1.00 95.44 276 CYS A O 1
ATOM 2091 N N . ALA A 1 277 ? 17.478 -1.648 -22.201 1.00 94.94 277 ALA A N 1
ATOM 2092 C CA . ALA A 1 277 ? 18.686 -1.774 -23.018 1.00 94.94 277 ALA A CA 1
ATOM 2093 C C . ALA A 1 277 ? 19.953 -1.890 -22.155 1.00 94.94 277 ALA A C 1
ATOM 2095 O O . ALA A 1 277 ? 20.831 -2.706 -22.434 1.00 94.94 277 ALA A O 1
ATOM 2096 N N . ARG A 1 278 ? 20.019 -1.108 -21.072 1.00 94.31 278 ARG A N 1
ATOM 2097 C CA . ARG A 1 278 ? 21.103 -1.159 -20.087 1.00 94.31 278 ARG A CA 1
ATOM 2098 C C . ARG A 1 278 ? 21.136 -2.487 -19.338 1.00 94.31 278 ARG A C 1
ATOM 2100 O O . ARG A 1 278 ? 22.204 -3.075 -19.201 1.00 94.31 278 ARG A O 1
ATOM 2107 N N . LEU A 1 279 ? 19.981 -2.997 -18.907 1.00 94.25 279 LEU A N 1
ATOM 2108 C CA . LEU A 1 279 ? 19.923 -4.271 -18.194 1.00 94.25 279 LEU A CA 1
ATOM 2109 C C . LEU A 1 279 ? 20.384 -5.435 -19.075 1.00 94.25 279 LEU A C 1
ATOM 2111 O O . LEU A 1 279 ? 21.070 -6.337 -18.596 1.00 94.25 279 LEU A O 1
ATOM 2115 N N . LYS A 1 280 ? 20.052 -5.401 -20.369 1.00 94.62 280 LYS A N 1
ATOM 2116 C CA . LYS A 1 280 ? 20.461 -6.440 -21.317 1.00 94.62 280 LYS A CA 1
ATOM 2117 C C . LYS A 1 280 ? 21.977 -6.563 -21.457 1.00 94.62 280 LYS A C 1
ATOM 2119 O O . LYS A 1 280 ? 22.477 -7.668 -21.643 1.00 94.62 280 LYS A O 1
ATOM 2124 N N . VAL A 1 281 ? 22.698 -5.447 -21.398 1.00 92.88 281 VAL A N 1
ATOM 2125 C CA . VAL A 1 281 ? 24.163 -5.444 -21.537 1.00 92.88 281 VAL A CA 1
ATOM 2126 C C . VAL A 1 281 ? 24.890 -5.528 -20.197 1.00 92.88 281 VAL A C 1
ATOM 2128 O O . VAL A 1 281 ? 26.101 -5.732 -20.185 1.00 92.88 281 VAL A O 1
ATOM 2131 N N . LEU A 1 282 ? 24.173 -5.374 -19.081 1.00 90.06 282 LEU A N 1
ATOM 2132 C CA . LEU A 1 282 ? 24.702 -5.647 -17.752 1.00 90.06 282 LEU A CA 1
ATOM 2133 C C . LEU A 1 282 ? 24.860 -7.171 -17.592 1.00 90.06 282 LEU A C 1
ATOM 2135 O O . LEU A 1 282 ? 23.870 -7.884 -17.790 1.00 90.06 282 LEU A O 1
ATOM 2139 N N . PRO A 1 283 ? 26.045 -7.691 -17.230 1.00 83.31 283 PRO A N 1
ATOM 2140 C CA . PRO A 1 283 ? 26.230 -9.114 -16.968 1.00 83.31 283 PRO A CA 1
ATOM 2141 C C . PRO A 1 283 ? 25.308 -9.639 -15.861 1.00 83.31 283 PRO A C 1
ATOM 2143 O O . PRO A 1 283 ? 24.874 -8.912 -14.962 1.00 83.31 283 PRO A O 1
ATOM 2146 N N . GLU A 1 284 ? 24.973 -10.924 -15.930 1.00 79.56 284 GLU A N 1
ATOM 2147 C CA . GLU A 1 284 ? 24.165 -11.568 -14.899 1.00 79.56 284 GLU A CA 1
ATOM 2148 C C . GLU A 1 284 ? 24.964 -11.703 -13.591 1.00 79.56 284 GLU A C 1
ATOM 2150 O O . GLU A 1 284 ? 26.145 -12.037 -13.610 1.00 79.56 284 GLU A O 1
ATOM 2155 N N . GLY A 1 285 ? 24.325 -11.423 -12.451 1.00 75.25 285 GLY A N 1
ATOM 2156 C CA . GLY A 1 285 ? 24.973 -11.432 -11.133 1.00 75.25 285 GLY A CA 1
ATOM 2157 C C . GLY A 1 285 ? 25.722 -10.145 -10.771 1.00 75.25 285 GLY A C 1
ATOM 2158 O O . GLY A 1 285 ? 26.079 -9.966 -9.608 1.00 75.25 285 GLY A O 1
ATOM 2159 N N . GLU A 1 286 ? 25.910 -9.221 -11.716 1.00 77.88 286 GLU A N 1
ATOM 2160 C CA . GLU A 1 286 ? 26.483 -7.907 -11.427 1.00 77.88 286 GLU A CA 1
ATOM 2161 C C . GLU A 1 286 ? 25.426 -6.919 -10.924 1.00 77.88 286 GLU A C 1
ATOM 2163 O O . GLU A 1 286 ? 24.263 -6.924 -11.344 1.00 77.88 286 GLU A O 1
ATOM 2168 N N . MET A 1 287 ? 25.850 -6.038 -10.016 1.00 75.00 287 MET A N 1
ATOM 2169 C CA . MET A 1 287 ? 25.053 -4.874 -9.646 1.00 75.00 287 MET A CA 1
ATOM 2170 C C . MET A 1 287 ? 25.090 -3.842 -10.771 1.00 75.00 287 MET A C 1
ATOM 2172 O O . MET A 1 287 ? 26.071 -3.747 -11.506 1.00 75.00 287 MET A O 1
ATOM 2176 N N . ALA A 1 288 ? 24.048 -3.016 -10.861 1.00 75.50 288 ALA A N 1
ATOM 2177 C CA . ALA A 1 288 ? 24.121 -1.823 -11.691 1.00 75.50 288 ALA A CA 1
ATOM 2178 C C . ALA A 1 288 ? 25.330 -0.961 -11.262 1.00 75.50 288 ALA A C 1
ATOM 2180 O O . ALA A 1 288 ? 25.608 -0.864 -10.059 1.00 75.50 288 ALA A O 1
ATOM 2181 N N . PRO A 1 289 ? 26.055 -0.347 -12.214 1.00 73.62 289 PRO A N 1
ATOM 2182 C CA . PRO A 1 289 ? 27.139 0.567 -11.878 1.00 73.62 289 PRO A CA 1
ATOM 2183 C C . PRO A 1 289 ? 26.604 1.745 -11.048 1.00 73.62 289 PRO A C 1
ATOM 2185 O O . PRO A 1 289 ? 25.423 2.075 -11.115 1.00 73.62 289 PRO A O 1
ATOM 2188 N N . LEU A 1 290 ? 27.481 2.400 -10.279 1.00 70.75 290 LEU A N 1
ATOM 2189 C CA . LEU A 1 290 ? 27.117 3.601 -9.507 1.00 70.75 290 LEU A CA 1
ATOM 2190 C C . LEU A 1 290 ? 26.668 4.764 -10.414 1.00 70.75 290 LEU A C 1
ATOM 2192 O O . LEU A 1 290 ? 25.926 5.642 -9.974 1.00 70.75 290 LEU A O 1
ATOM 2196 N N . GLY A 1 291 ? 27.120 4.747 -11.669 1.00 75.50 291 GLY A N 1
ATOM 2197 C CA . GLY A 1 291 ? 26.686 5.615 -12.748 1.00 75.50 291 GLY A CA 1
ATOM 2198 C C . GLY A 1 291 ? 26.851 4.914 -14.099 1.00 75.50 291 GLY A C 1
ATOM 2199 O O . GLY A 1 291 ? 27.918 4.383 -14.395 1.00 75.50 291 GLY A O 1
ATOM 2200 N N . TRP A 1 292 ? 25.854 4.968 -14.986 1.00 78.94 292 TRP A N 1
ATOM 2201 C CA . TRP A 1 292 ? 25.973 4.380 -16.332 1.00 78.94 292 TRP A CA 1
ATOM 2202 C C . TRP A 1 292 ? 27.115 4.970 -17.158 1.00 78.94 292 TRP A C 1
ATOM 2204 O O . TRP A 1 292 ? 27.641 4.321 -18.054 1.00 78.94 292 TRP A O 1
ATOM 2214 N N . ARG A 1 293 ? 27.518 6.210 -16.863 1.00 69.69 293 ARG A N 1
ATOM 2215 C CA . ARG A 1 293 ? 28.688 6.843 -17.492 1.00 69.69 293 ARG A CA 1
ATOM 2216 C C . ARG A 1 293 ? 30.004 6.167 -17.110 1.00 69.69 293 ARG A C 1
ATOM 2218 O O . ARG A 1 293 ? 30.964 6.285 -17.863 1.00 69.69 293 ARG A O 1
ATOM 2225 N N . ASP A 1 294 ? 30.017 5.458 -15.987 1.00 74.25 294 ASP A N 1
ATOM 2226 C CA . ASP A 1 294 ? 31.154 4.677 -15.510 1.00 74.25 294 ASP A CA 1
ATOM 2227 C C . ASP A 1 294 ? 31.142 3.255 -16.094 1.00 74.25 294 ASP A C 1
ATOM 2229 O O . ASP A 1 294 ? 32.106 2.505 -15.932 1.00 74.25 294 ASP A O 1
ATOM 2233 N N . ALA A 1 295 ? 30.082 2.876 -16.824 1.00 76.81 295 ALA A N 1
ATOM 2234 C CA . ALA A 1 295 ? 30.093 1.667 -17.633 1.00 76.81 295 ALA A CA 1
ATOM 2235 C C . ALA A 1 295 ? 31.092 1.828 -18.790 1.00 76.81 295 ALA A C 1
ATOM 2237 O O . ALA A 1 295 ? 31.161 2.871 -19.445 1.00 76.81 295 ALA A O 1
ATOM 2238 N N . GLY A 1 296 ? 31.859 0.775 -19.080 1.00 80.25 296 GLY A N 1
ATOM 2239 C CA . GLY A 1 296 ? 32.877 0.807 -20.130 1.00 80.25 296 GLY A CA 1
ATOM 2240 C C . GLY A 1 296 ? 32.326 1.260 -21.500 1.00 80.25 296 GLY A C 1
ATOM 2241 O O . GLY A 1 296 ? 31.163 0.993 -21.824 1.00 80.25 296 GLY A O 1
ATOM 2242 N N . PRO A 1 297 ? 33.144 1.898 -22.366 1.00 82.62 297 PRO A N 1
ATOM 2243 C CA . PRO A 1 297 ? 32.686 2.427 -23.657 1.00 82.62 297 PRO A CA 1
ATOM 2244 C C . PRO A 1 297 ? 32.021 1.389 -24.574 1.00 82.62 297 PRO A C 1
ATOM 2246 O O . PRO A 1 297 ? 31.145 1.735 -25.366 1.00 82.62 297 PRO A O 1
ATOM 2249 N N . SER A 1 298 ? 32.429 0.120 -24.490 1.00 84.38 298 SER A N 1
ATOM 2250 C CA . SER A 1 298 ? 31.803 -0.998 -25.206 1.00 84.38 298 SER A CA 1
ATOM 2251 C C . SER A 1 298 ? 30.373 -1.260 -24.729 1.00 84.38 298 SER A C 1
ATOM 2253 O O . SER A 1 298 ? 29.474 -1.362 -25.560 1.00 84.38 298 SER A O 1
ATOM 2255 N N . THR A 1 299 ? 30.150 -1.300 -23.415 1.00 84.12 299 THR A N 1
ATOM 2256 C CA . THR A 1 299 ? 28.834 -1.489 -22.785 1.00 84.12 299 THR A CA 1
ATOM 2257 C C . THR A 1 299 ? 27.883 -0.350 -23.143 1.00 84.12 299 THR A C 1
ATOM 2259 O O . THR A 1 299 ? 26.743 -0.587 -23.542 1.00 84.12 299 THR A O 1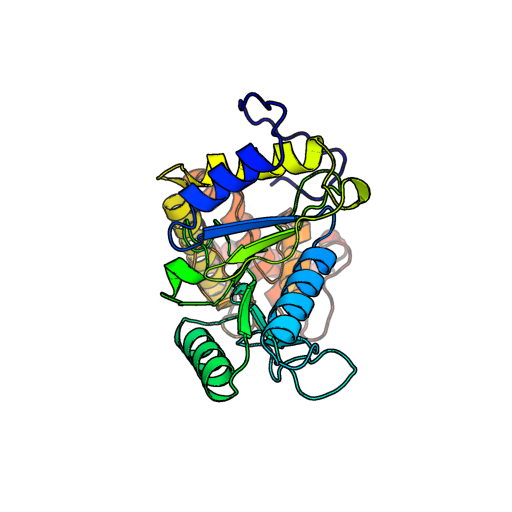
ATOM 2262 N N . CYS A 1 300 ? 28.375 0.893 -23.102 1.00 84.06 300 CYS A N 1
ATOM 2263 C CA . CYS A 1 300 ? 27.603 2.061 -23.522 1.00 84.06 300 CYS A CA 1
ATOM 2264 C C . CYS A 1 300 ? 27.175 1.982 -24.996 1.00 84.06 300 CYS A C 1
ATOM 2266 O O . CYS A 1 300 ? 26.017 2.258 -25.314 1.00 84.06 300 CYS A O 1
ATOM 2268 N N . ARG A 1 301 ? 28.086 1.581 -25.898 1.00 87.75 301 ARG A N 1
ATOM 2269 C CA . ARG A 1 301 ? 27.767 1.399 -27.325 1.00 87.75 301 ARG A CA 1
ATOM 2270 C C . ARG A 1 301 ? 26.731 0.298 -27.545 1.00 87.75 301 ARG A C 1
ATOM 2272 O O . ARG A 1 301 ? 25.752 0.541 -28.240 1.00 87.75 301 ARG A O 1
ATOM 2279 N N . ALA A 1 302 ? 26.900 -0.855 -26.898 1.00 88.81 302 ALA A N 1
ATOM 2280 C CA . ALA A 1 302 ? 25.976 -1.980 -27.022 1.00 88.81 302 ALA A CA 1
ATOM 2281 C C . ALA A 1 302 ? 24.545 -1.614 -26.585 1.00 88.81 302 ALA A C 1
ATOM 2283 O O . ALA A 1 302 ? 23.589 -1.923 -27.295 1.00 88.81 302 ALA A O 1
ATOM 2284 N N . ALA A 1 303 ? 24.383 -0.887 -25.470 1.00 88.81 303 ALA A N 1
ATOM 2285 C CA . ALA A 1 303 ? 23.070 -0.381 -25.059 1.00 88.81 303 ALA A CA 1
ATOM 2286 C C . ALA A 1 303 ? 22.485 0.606 -26.086 1.00 88.81 303 ALA A C 1
ATOM 2288 O O . ALA A 1 303 ? 21.292 0.558 -26.383 1.00 88.81 303 ALA A O 1
ATOM 2289 N N . GLY A 1 304 ? 23.320 1.478 -26.661 1.00 89.38 304 GLY A N 1
ATOM 2290 C CA . GLY A 1 304 ? 22.914 2.402 -27.722 1.00 89.38 304 GLY A CA 1
ATOM 2291 C C . GLY A 1 304 ? 22.407 1.697 -28.983 1.00 89.38 304 GLY A C 1
ATOM 2292 O O . GLY A 1 304 ? 21.426 2.140 -29.579 1.00 89.38 304 GLY A O 1
ATOM 2293 N N . ASP A 1 305 ? 23.027 0.586 -29.374 1.00 90.94 305 ASP A N 1
ATOM 2294 C CA . ASP A 1 305 ? 22.602 -0.185 -30.546 1.00 90.94 305 ASP A CA 1
ATOM 2295 C C . ASP A 1 305 ? 21.281 -0.931 -30.303 1.00 90.94 305 ASP A C 1
ATOM 2297 O O . ASP A 1 305 ? 20.420 -0.954 -31.183 1.00 90.94 305 ASP A O 1
ATOM 2301 N N . ILE A 1 306 ? 21.053 -1.441 -29.086 1.00 91.25 306 ILE A N 1
ATOM 2302 C CA . ILE A 1 306 ? 19.749 -2.002 -28.691 1.00 91.25 306 ILE A CA 1
ATOM 2303 C C . ILE A 1 306 ? 18.648 -0.935 -28.774 1.00 91.25 306 ILE A C 1
ATOM 2305 O O . ILE A 1 306 ? 17.565 -1.211 -29.282 1.00 91.25 306 ILE A O 1
ATOM 2309 N N . LEU A 1 307 ? 18.923 0.294 -28.330 1.00 91.19 307 LEU A N 1
ATOM 2310 C CA . LEU A 1 307 ? 17.943 1.384 -28.377 1.00 91.19 307 LEU A CA 1
ATOM 2311 C C . LEU A 1 307 ? 17.543 1.769 -29.801 1.00 91.19 307 LEU A C 1
ATOM 2313 O O . LEU A 1 307 ? 16.364 2.014 -30.048 1.00 91.19 307 LEU A O 1
ATOM 2317 N N . LYS A 1 308 ? 18.490 1.780 -30.747 1.00 89.69 308 LYS A N 1
ATOM 2318 C CA . LYS A 1 308 ? 18.173 1.996 -32.170 1.00 89.69 308 LYS A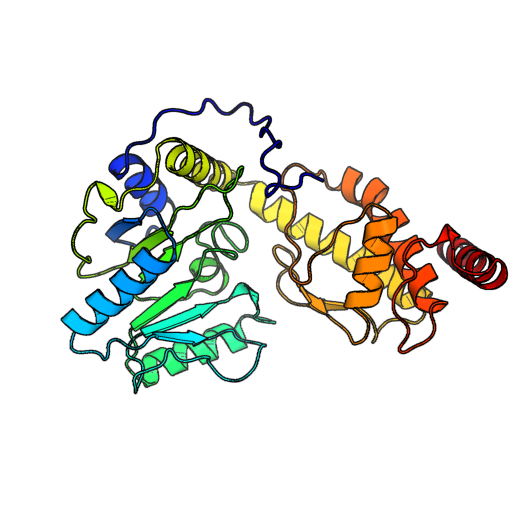 CA 1
ATOM 2319 C C . LYS A 1 308 ? 17.217 0.920 -32.686 1.00 89.69 308 LYS A C 1
ATOM 2321 O O . LYS A 1 308 ? 16.275 1.239 -33.402 1.00 89.69 308 LYS A O 1
ATOM 2326 N N . ASN A 1 309 ? 17.404 -0.327 -32.251 1.00 86.69 309 ASN A N 1
ATOM 2327 C CA . ASN A 1 309 ? 16.520 -1.438 -32.602 1.00 86.69 309 ASN A CA 1
ATOM 2328 C C . ASN A 1 309 ? 15.133 -1.353 -31.956 1.00 86.69 309 ASN A C 1
ATOM 2330 O O . ASN A 1 309 ? 14.276 -2.146 -32.321 1.00 86.69 309 ASN A O 1
ATOM 2334 N N . PHE A 1 310 ? 14.885 -0.470 -30.984 1.00 86.25 310 PHE A N 1
ATOM 2335 C CA . PHE A 1 310 ? 13.537 -0.255 -30.440 1.00 86.25 310 PHE A CA 1
ATOM 2336 C C . PHE A 1 310 ? 12.717 0.741 -31.263 1.00 86.25 310 PHE A C 1
ATOM 2338 O O . PHE A 1 310 ? 11.491 0.737 -31.152 1.00 86.25 310 PHE A O 1
ATOM 2345 N N . GLN A 1 311 ? 13.395 1.588 -32.044 1.00 71.62 311 GLN A N 1
ATOM 2346 C CA . GLN A 1 311 ? 12.807 2.646 -32.871 1.00 71.62 311 GLN A CA 1
ATOM 2347 C C . GLN A 1 311 ? 12.463 2.178 -34.295 1.00 71.62 311 GLN A C 1
ATOM 2349 O O . GLN A 1 311 ? 11.784 2.906 -35.015 1.00 71.62 311 GLN A O 1
ATOM 2354 N N . SER A 1 312 ? 12.943 0.995 -34.692 1.00 57.41 312 SER A N 1
ATOM 2355 C CA . SER A 1 312 ? 12.634 0.322 -35.959 1.00 57.41 312 SER A CA 1
ATOM 2356 C C . SER A 1 312 ? 11.464 -0.649 -35.853 1.00 57.41 312 SER A C 1
ATOM 2358 O O . SER A 1 312 ? 10.779 -0.816 -36.878 1.00 57.41 312 SER A O 1
#

Foldseek 3Di:
DDDLADLPDDDPPPDPQDQADPVNLFVLVCVLVVQWDGKAKFQAAVVLLQLLLVVLVVVVFHSKEWEAEQQPDDIDIDPDDDAQAYEYEDLNHLDLPSSVVSLVVCVVSNHQYEYEQQPQDLQCASRGPCVNNVNDGQWYWHWHDGGNPGTMIMITGDDDGGDHDDPVGHHDRRSSSRSSVSSVVSPDPCQNVLLQLLLVLLQVLLCLLCVLLVNNQAWHWGDGSSKIFIDHPPSQQLQQQLVLLVNHADRTGHDDSPQGNVNSCVRPNVSSNLSSLLVSLDDPPDHHPPHVVPPDPVSVVSSVVSSVSSVD

InterPro domains:
  IPR015421 Pyridoxal phosphate-dependent transferase, major domain [G3DSA:3.40.640.10] (105-188)
  IPR015422 Pyridoxal phosphate-dependent transferase, small domain [G3DSA:3.90.1150.10] (189-219)
  IPR015424 Pyridoxal phosphate-dependent transferase [SSF53383] (35-251)

Sequence (312 aa):
MVDYSDPSFSVPLAVAVHPTDPAALAEHFLNLWTWARWVRIYAKPPQAVLAASRLAAAQGKPKAVSWMAPGTGHPLSSPGGVPGVAVLRCDWAAGPEEVHFNATEAQRQGLMLVVDESTTGLRLARGGACAAYGLQPDAVLWAPTLPGGRTLGLLAGRGEAPPEPEEKQLPGPEAREAAAVLLDLARREDIHAAMEALGQNLRMGLEYFSRRAGLNDEIALEGPMSLPRLTGRRVWAFMALAAEERLRLAPLVLFDPVLDQEDAQELVWPRLARACARLKVLPEGEMAPLGWRDAGPSTCRAAGDILKNFQS

Organism: NCBI:txid3058419

pLDDT: mean 87.2, std 12.03, range [43.88, 98.56]

Secondary structure (DSSP, 8-state):
---TT-TT-------------HHHHHHHHHHHSTT--EEEEESSHHHHHHHHHHHHHHTT--SEEEEE-TTSSS-EEPSSSSEEEEEEEGGG-SSHHHHHHHHHHHHHTT-EEEEE-TTTBTTTBTTHHHHHHT---SEEEE----GGG---EEEEESSSPPPPPPGGGSPPHHHHHHHHHHHHHTT-SHHHHHHHHHHHHHHHHHHHHHHHHT-TTT-EEES-TTS-EEESTTHHHHHHHHHHTT----SBPPP-TT--HHHHHHHHHHHHHHHHHHHHHSPTTPPPPS-GGGS-HHHHHHHHHHHHHHH-